Protein AF-0000000067176071 (afdb_homodimer)

pLDDT: mean 97.32, std 4.8, range [52.59, 98.94]

Sequence (328 aa):
MEQAQIVVRRADRPGDLGWVVMAHGEIYHRQFDWNTDFEALVARIVADYAAAHDPAREAGWIAEVDGQRAGCIFCVAGDEPDLAKLRILLVTPQARGLGLGRSLVDECLRFARTAGYRRVGLWTNDVLTSARKIYQAAGFRLVEQERHHSFGHDLTGQNWVLDLMEQAQIVVRRADRPGDLGWVVMAHGEIYHRQFDWNTDFEALVARIVADYAAAHDPAREAGWIAEVDGQRAGCIFCVAGDEPDLAKLRILLVTPQARGLGLGRSLVDECLRFARTAGYRRVGLWTNDVLTSARKIYQAAGFRLVEQERHHSFGHDLTGQNWVLDL

Structure (mmCIF, N/CA/C/O backbone):
data_AF-0000000067176071-model_v1
#
loop_
_entity.id
_entity.type
_entity.pdbx_description
1 polymer 'MarR-family protein transcriptional regulator'
#
loop_
_atom_site.group_PDB
_atom_site.id
_atom_site.type_symbol
_atom_site.label_atom_id
_atom_site.label_alt_id
_atom_site.label_comp_id
_atom_site.label_asym_id
_atom_site.label_entity_id
_atom_site.label_seq_id
_atom_site.pdbx_PDB_ins_code
_atom_site.Cartn_x
_atom_site.Cartn_y
_atom_site.Cartn_z
_atom_site.occupancy
_atom_site.B_iso_or_equiv
_atom_site.auth_seq_id
_atom_site.auth_comp_id
_atom_site.auth_asym_id
_atom_site.auth_atom_id
_atom_site.pdbx_PDB_model_num
ATOM 1 N N . MET A 1 1 ? -3.445 -31.484 18.516 1 52.66 1 MET A N 1
ATOM 2 C CA . MET A 1 1 ? -2.838 -30.266 17.969 1 52.66 1 MET A CA 1
ATOM 3 C C . MET A 1 1 ? -3.828 -29.516 17.109 1 52.66 1 MET A C 1
ATOM 5 O O . MET A 1 1 ? -4.355 -30.062 16.125 1 52.66 1 MET A O 1
ATOM 9 N N . GLU A 1 2 ? -4.496 -28.594 17.578 1 64.31 2 GLU A N 1
ATOM 10 C CA . GLU A 1 2 ? -5.641 -28.016 16.859 1 64.31 2 GLU A CA 1
ATOM 11 C C . GLU A 1 2 ? -5.25 -27.578 15.461 1 64.31 2 GLU A C 1
ATOM 13 O O . GLU A 1 2 ? -4.168 -27.016 15.258 1 64.31 2 GLU A O 1
ATOM 18 N N . GLN A 1 3 ? -5.633 -28.234 14.5 1 84.5 3 GLN A N 1
ATOM 19 C CA . GLN A 1 3 ? -5.348 -28 13.094 1 84.5 3 GLN A CA 1
ATOM 20 C C . GLN A 1 3 ? -5.551 -26.531 12.734 1 84.5 3 GLN A C 1
ATOM 22 O O . GLN A 1 3 ? -6.535 -25.906 13.141 1 84.5 3 GLN A O 1
ATOM 27 N N . ALA A 1 4 ? -4.539 -25.984 12.25 1 89.19 4 ALA A N 1
ATOM 28 C CA . ALA A 1 4 ? -4.602 -24.594 11.828 1 89.19 4 ALA A CA 1
ATOM 29 C C . ALA A 1 4 ? -5.82 -24.328 10.945 1 89.19 4 ALA A C 1
ATOM 31 O O . ALA A 1 4 ? -6.168 -25.156 10.102 1 89.19 4 ALA A O 1
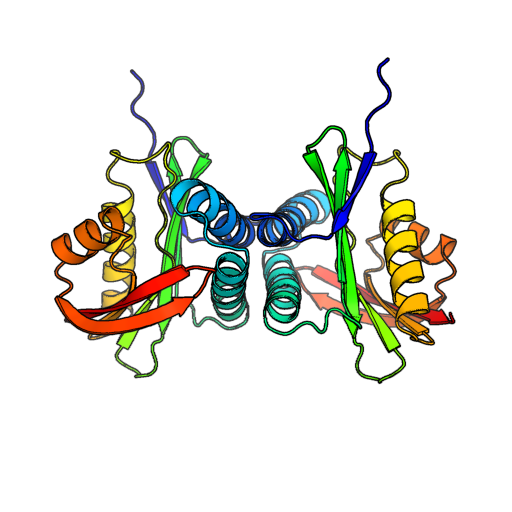ATOM 32 N N . GLN A 1 5 ? -6.602 -23.312 11.227 1 95.38 5 GLN A N 1
ATOM 33 C CA . GLN A 1 5 ? -7.742 -22.922 10.398 1 95.38 5 GLN A CA 1
ATOM 34 C C . GLN A 1 5 ? -7.305 -22.047 9.234 1 95.38 5 GLN A C 1
ATOM 36 O O . GLN A 1 5 ? -6.805 -20.938 9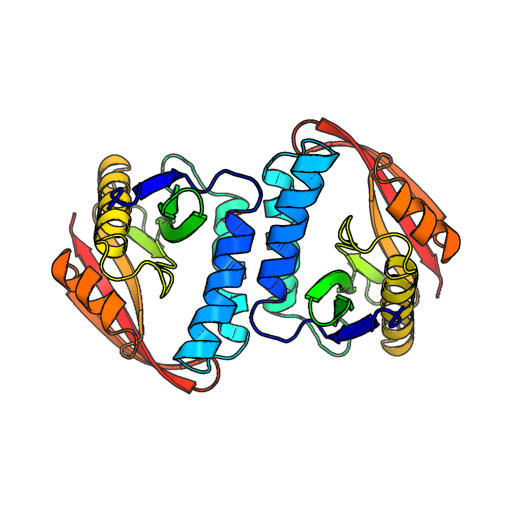.438 1 95.38 5 GLN A O 1
ATOM 41 N N . ILE A 1 6 ? -7.414 -22.578 8.039 1 96.31 6 ILE A N 1
ATOM 42 C CA . ILE A 1 6 ? -7.008 -21.875 6.832 1 96.31 6 ILE A CA 1
ATOM 43 C C . ILE A 1 6 ? -8.242 -21.344 6.105 1 96.31 6 ILE A C 1
ATOM 45 O O . ILE A 1 6 ? -9.195 -22.078 5.852 1 96.31 6 ILE A O 1
ATOM 49 N N . VAL A 1 7 ? -8.328 -20.062 5.844 1 97.62 7 VAL A N 1
ATOM 50 C CA . VAL A 1 7 ? -9.422 -19.422 5.121 1 97.62 7 VAL A CA 1
ATOM 51 C C . VAL A 1 7 ? -8.859 -18.594 3.965 1 97.62 7 VAL A C 1
ATOM 53 O O . VAL A 1 7 ? -7.891 -17.859 4.137 1 97.62 7 VAL A O 1
ATOM 56 N N . VAL A 1 8 ? -9.344 -18.75 2.75 1 98.5 8 VAL A N 1
ATOM 57 C CA . VAL A 1 8 ? -9.062 -17.875 1.622 1 98.5 8 VAL A CA 1
ATOM 58 C C . VAL A 1 8 ? -10.281 -17 1.329 1 98.5 8 VAL A C 1
ATOM 60 O O . VAL A 1 8 ? -11.375 -17.516 1.079 1 98.5 8 VAL A O 1
ATOM 63 N N . ARG A 1 9 ? -10.125 -15.75 1.414 1 98.56 9 ARG A N 1
ATOM 64 C CA . ARG A 1 9 ? -11.234 -14.812 1.231 1 98.56 9 ARG A CA 1
ATOM 65 C C . ARG A 1 9 ? -10.828 -13.656 0.322 1 98.56 9 ARG A C 1
ATOM 67 O O . ARG A 1 9 ? -9.641 -13.445 0.072 1 98.56 9 ARG A O 1
ATOM 74 N N . ARG A 1 10 ? -11.812 -12.93 -0.167 1 98.44 10 ARG A N 1
ATOM 75 C CA . ARG A 1 10 ? -11.523 -11.734 -0.958 1 98.44 10 ARG A CA 1
ATOM 76 C C . ARG A 1 10 ? -10.719 -10.727 -0.147 1 98.44 10 ARG A C 1
ATOM 78 O O . ARG A 1 10 ? -10.875 -10.641 1.073 1 98.44 10 ARG A O 1
ATOM 85 N N . ALA A 1 11 ? -9.836 -10.016 -0.805 1 98.62 11 ALA A N 1
ATOM 86 C CA . ALA A 1 11 ? -9.078 -8.93 -0.183 1 98.62 11 ALA A CA 1
ATOM 87 C C . ALA A 1 11 ? -9.922 -7.664 -0.076 1 98.62 11 ALA A C 1
ATOM 89 O O . ALA A 1 11 ? -9.633 -6.664 -0.741 1 98.62 11 ALA A O 1
ATOM 90 N N . ASP A 1 12 ? -10.891 -7.648 0.799 1 97.5 12 ASP A N 1
ATOM 91 C CA . ASP A 1 12 ? -11.875 -6.57 0.763 1 97.5 12 ASP A CA 1
ATOM 92 C C . ASP A 1 12 ? -12.102 -5.988 2.158 1 97.5 12 ASP A C 1
ATOM 94 O O . ASP A 1 12 ? -13.07 -5.262 2.381 1 97.5 12 ASP A O 1
ATOM 98 N N . ARG A 1 13 ? -11.234 -6.32 3.1 1 98.38 13 ARG A N 1
ATOM 99 C CA . ARG A 1 13 ? -11.305 -5.738 4.434 1 98.38 13 ARG A CA 1
ATOM 100 C C . ARG A 1 13 ? -10.297 -4.609 4.598 1 98.38 13 ARG A C 1
ATOM 102 O O . ARG A 1 13 ? -9.188 -4.676 4.055 1 98.38 13 ARG A O 1
ATOM 109 N N . PRO A 1 14 ? -10.656 -3.652 5.398 1 98.56 14 PRO A N 1
ATOM 110 C CA . PRO A 1 14 ? -9.688 -2.59 5.676 1 98.56 14 PRO A CA 1
ATOM 111 C C . PRO A 1 14 ? -8.336 -3.127 6.16 1 98.56 14 PRO A C 1
ATOM 113 O O . PRO A 1 14 ? -8.289 -3.951 7.074 1 98.56 14 PRO A O 1
ATOM 116 N N . GLY A 1 15 ? -7.352 -2.688 5.539 1 98.81 15 GLY A N 1
ATOM 117 C CA . GLY A 1 15 ? -6.008 -3.119 5.895 1 98.81 15 GLY A CA 1
ATOM 118 C C . GLY A 1 15 ? -5.457 -4.18 4.961 1 98.81 15 GLY A C 1
ATOM 119 O O . GLY A 1 15 ? -4.242 -4.398 4.906 1 98.81 15 GLY A O 1
ATOM 120 N N . ASP A 1 16 ? -6.293 -4.895 4.219 1 98.94 16 ASP A N 1
ATOM 121 C CA . ASP A 1 16 ? -5.852 -5.98 3.35 1 98.94 16 ASP A CA 1
ATOM 122 C C . ASP A 1 16 ? -4.859 -5.48 2.303 1 98.94 16 ASP A C 1
ATOM 124 O O . ASP A 1 16 ? -3.791 -6.066 2.121 1 98.94 16 ASP A O 1
ATOM 128 N N . LEU A 1 17 ? -5.176 -4.387 1.623 1 98.88 17 LEU A N 1
ATOM 129 C CA . LEU A 1 17 ? -4.344 -3.879 0.535 1 98.88 17 LEU A CA 1
ATOM 130 C C . LEU A 1 17 ? -2.992 -3.41 1.056 1 98.88 17 LEU A C 1
ATOM 132 O O . LEU A 1 17 ? -1.952 -3.738 0.479 1 98.88 17 LEU A O 1
ATOM 136 N N . GLY A 1 18 ? -3.045 -2.689 2.15 1 98.94 18 GLY A N 1
ATOM 137 C CA . GLY A 1 18 ? -1.799 -2.244 2.754 1 98.94 18 GLY A CA 1
ATOM 138 C C . GLY A 1 18 ? -0.93 -3.389 3.244 1 98.94 18 GLY A C 1
ATOM 139 O O . GLY A 1 18 ? 0.295 -3.342 3.121 1 98.94 18 GLY A O 1
ATOM 140 N N . TRP A 1 19 ? -1.561 -4.383 3.803 1 98.94 19 TRP A N 1
ATOM 141 C CA . TRP A 1 19 ? -0.82 -5.555 4.258 1 98.94 19 TRP A CA 1
ATOM 142 C C . TRP A 1 19 ? -0.089 -6.219 3.096 1 98.94 19 TRP A C 1
ATOM 144 O O . TRP A 1 19 ? 1.065 -6.633 3.234 1 98.94 19 TRP A O 1
ATOM 154 N N . VAL A 1 20 ? -0.764 -6.34 1.967 1 98.94 20 VAL A N 1
ATOM 155 C CA . VAL A 1 20 ? -0.166 -6.934 0.776 1 98.94 20 VAL A CA 1
ATOM 156 C C . VAL A 1 20 ? 1.109 -6.18 0.406 1 98.94 20 VAL A C 1
ATOM 158 O O . VAL A 1 20 ? 2.164 -6.789 0.215 1 98.94 20 VAL A O 1
ATOM 161 N N . VAL A 1 21 ? 1.034 -4.867 0.371 1 98.94 21 VAL A N 1
ATOM 162 C CA . VAL A 1 21 ? 2.174 -4.043 -0.014 1 98.94 21 VAL A CA 1
ATOM 163 C C . VAL A 1 21 ? 3.289 -4.188 1.02 1 98.94 21 VAL A C 1
ATOM 165 O O . VAL A 1 21 ? 4.445 -4.414 0.664 1 98.94 21 VAL A O 1
ATOM 168 N N . MET A 1 22 ? 2.936 -4.125 2.273 1 98.94 22 MET A N 1
ATOM 169 C CA . MET A 1 22 ? 3.902 -4.168 3.365 1 98.94 22 MET A CA 1
ATOM 170 C C . MET A 1 22 ? 4.613 -5.516 3.412 1 98.94 22 MET A C 1
ATOM 172 O O . MET A 1 22 ? 5.84 -5.578 3.502 1 98.94 22 MET A O 1
ATOM 176 N N . ALA A 1 23 ? 3.84 -6.586 3.338 1 98.88 23 ALA A N 1
ATOM 177 C CA . ALA A 1 23 ? 4.398 -7.934 3.41 1 98.88 23 ALA A CA 1
ATOM 178 C C . ALA A 1 23 ? 5.387 -8.18 2.275 1 98.88 23 ALA A C 1
ATOM 180 O O . ALA A 1 23 ? 6.461 -8.75 2.49 1 98.88 23 ALA A O 1
ATOM 181 N N . HIS A 1 24 ? 5.043 -7.738 1.072 1 98.81 24 HIS A N 1
ATOM 182 C CA . HIS A 1 24 ? 5.957 -7.891 -0.054 1 98.81 24 HIS A CA 1
ATOM 183 C C . HIS A 1 24 ? 7.246 -7.113 0.177 1 98.81 24 HIS A C 1
ATOM 185 O O . HIS A 1 24 ? 8.344 -7.645 -0.037 1 98.81 24 HIS A O 1
ATOM 191 N N . GLY A 1 25 ? 7.098 -5.867 0.609 1 98.75 25 GLY A N 1
ATOM 192 C CA . GLY A 1 25 ? 8.289 -5.074 0.859 1 98.75 25 GLY A CA 1
ATOM 193 C C . GLY A 1 25 ? 9.211 -5.695 1.89 1 98.75 25 GLY A C 1
ATOM 194 O O . GLY A 1 25 ? 10.422 -5.789 1.669 1 98.75 25 GLY A O 1
ATOM 195 N N . GLU A 1 26 ? 8.664 -6.16 2.977 1 98.81 26 GLU A N 1
ATOM 196 C CA . GLU A 1 26 ? 9.461 -6.637 4.102 1 98.81 26 GLU A CA 1
ATOM 197 C C . GLU A 1 26 ? 10.031 -8.023 3.824 1 98.81 26 GLU A C 1
ATOM 199 O O . GLU A 1 26 ? 11.227 -8.266 4.035 1 98.81 26 GLU A O 1
ATOM 204 N N . ILE A 1 27 ? 9.234 -8.953 3.354 1 98.69 27 ILE A N 1
ATOM 205 C CA . ILE A 1 27 ? 9.641 -10.344 3.209 1 98.69 27 ILE A CA 1
ATOM 206 C C . ILE A 1 27 ? 10.672 -10.469 2.09 1 98.69 27 ILE 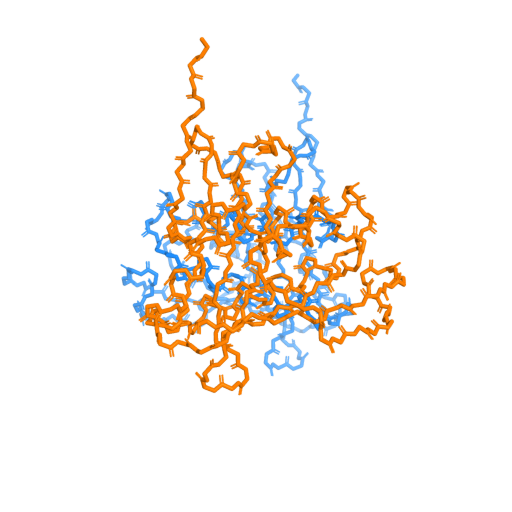A C 1
ATOM 208 O O . ILE A 1 27 ? 11.68 -11.164 2.242 1 98.69 27 ILE A O 1
ATOM 212 N N . TYR A 1 28 ? 10.516 -9.742 0.958 1 98.5 28 TYR A N 1
ATOM 213 C CA . TYR A 1 28 ? 11.438 -9.844 -0.166 1 98.5 28 TYR A CA 1
ATOM 214 C C . TYR A 1 28 ? 12.766 -9.156 0.152 1 98.5 28 TYR A C 1
ATOM 216 O O . TYR A 1 28 ? 13.82 -9.586 -0.308 1 98.5 28 TYR A O 1
ATOM 224 N N . HIS A 1 29 ? 12.711 -8.086 0.948 1 98.69 29 HIS A N 1
ATOM 225 C CA . HIS A 1 29 ? 13.961 -7.5 1.416 1 98.69 29 HIS A CA 1
ATOM 226 C C . HIS A 1 29 ? 14.727 -8.469 2.311 1 98.69 29 HIS A C 1
ATOM 228 O O . HIS A 1 29 ? 15.93 -8.68 2.123 1 98.69 29 HIS A O 1
ATOM 234 N N . ARG A 1 30 ? 14.008 -9.055 3.238 1 98.44 30 ARG A N 1
ATOM 235 C CA . ARG A 1 30 ? 14.641 -9.961 4.195 1 98.44 30 ARG A CA 1
ATOM 236 C C . ARG A 1 30 ? 15.219 -11.18 3.492 1 98.44 30 ARG A C 1
ATOM 238 O O . ARG A 1 30 ? 16.312 -11.633 3.824 1 98.44 30 ARG A O 1
ATOM 245 N N . GLN A 1 31 ? 14.547 -11.711 2.492 1 97.69 31 GLN A N 1
ATOM 246 C CA . GLN A 1 31 ? 14.914 -12.984 1.882 1 97.69 31 GLN A CA 1
ATOM 247 C C . GLN A 1 31 ? 15.859 -12.781 0.704 1 97.69 31 GLN A C 1
ATOM 249 O O . GLN A 1 31 ? 16.734 -13.609 0.458 1 97.69 31 GLN A O 1
ATOM 254 N N . PHE A 1 32 ? 15.734 -11.602 0.009 1 97.94 32 PHE A N 1
ATOM 255 C CA . PHE A 1 32 ? 16.453 -11.469 -1.253 1 97.94 32 PHE A CA 1
ATOM 256 C C . PHE A 1 32 ? 17.234 -10.156 -1.299 1 97.94 32 PHE A C 1
ATOM 258 O O . PHE A 1 32 ? 17.938 -9.883 -2.277 1 97.94 32 PHE A O 1
ATOM 265 N N . ASP A 1 33 ? 17.047 -9.289 -0.276 1 98.31 33 ASP A N 1
ATOM 266 C CA . ASP A 1 33 ? 17.703 -7.988 -0.174 1 98.31 33 ASP A CA 1
ATOM 267 C C . ASP A 1 33 ? 17.25 -7.059 -1.294 1 98.31 33 ASP A C 1
ATOM 269 O O . ASP A 1 33 ? 18.031 -6.25 -1.795 1 98.31 33 ASP A O 1
ATOM 273 N N . TRP A 1 34 ? 16.031 -7.266 -1.764 1 98.56 34 TRP A N 1
ATOM 274 C CA . TRP A 1 34 ? 15.492 -6.34 -2.75 1 98.56 34 TRP A CA 1
ATOM 275 C C . TRP A 1 34 ? 15.219 -4.977 -2.127 1 98.56 34 TRP A C 1
ATOM 277 O O . TRP A 1 34 ? 14.758 -4.887 -0.989 1 98.56 34 TRP A O 1
ATOM 287 N N . ASN A 1 35 ? 15.523 -3.967 -2.828 1 97.75 35 ASN A N 1
ATOM 288 C CA . ASN A 1 35 ? 15.328 -2.629 -2.277 1 97.75 35 ASN A CA 1
ATOM 289 C C . ASN A 1 35 ? 13.875 -2.18 -2.402 1 97.75 35 ASN A C 1
ATOM 291 O O . ASN A 1 35 ? 13.008 -2.967 -2.783 1 97.75 35 ASN A O 1
ATOM 295 N N . THR A 1 36 ? 13.547 -0.949 -2.107 1 97.56 36 THR A N 1
ATOM 296 C CA . THR A 1 36 ? 12.188 -0.458 -1.945 1 97.56 36 THR A CA 1
ATOM 297 C C . THR A 1 36 ? 11.5 -0.3 -3.301 1 97.56 36 THR A C 1
ATOM 299 O O . THR A 1 36 ? 10.289 -0.125 -3.373 1 97.56 36 THR A O 1
ATOM 302 N N . ASP A 1 37 ? 12.266 -0.414 -4.391 1 97.5 37 ASP A N 1
ATOM 303 C CA . ASP A 1 37 ? 11.664 -0.358 -5.719 1 97.5 37 ASP A CA 1
ATOM 304 C C . ASP A 1 37 ? 10.641 -1.477 -5.902 1 97.5 37 ASP A C 1
ATOM 306 O O . ASP A 1 37 ? 9.648 -1.306 -6.613 1 97.5 37 ASP A O 1
ATOM 310 N N . PHE A 1 38 ? 10.93 -2.57 -5.27 1 98.5 38 PHE A N 1
ATOM 311 C CA . PHE A 1 38 ? 9.992 -3.686 -5.391 1 98.5 38 PHE A CA 1
ATOM 312 C C . PHE A 1 38 ? 8.688 -3.371 -4.676 1 98.5 38 PHE A C 1
ATOM 314 O O . PHE A 1 38 ? 7.605 -3.631 -5.207 1 98.5 38 PHE A O 1
ATOM 321 N N . GLU A 1 39 ? 8.789 -2.875 -3.451 1 98.75 39 GLU A N 1
ATOM 322 C CA . GLU A 1 39 ? 7.598 -2.439 -2.727 1 98.75 39 GLU A CA 1
ATOM 323 C C . GLU A 1 39 ? 6.816 -1.395 -3.52 1 98.75 39 GLU A C 1
ATOM 325 O O . GLU A 1 39 ? 5.586 -1.407 -3.531 1 98.75 39 GLU A O 1
ATOM 330 N N . ALA A 1 40 ? 7.496 -0.523 -4.215 1 98.56 40 ALA A N 1
ATOM 331 C CA . ALA A 1 40 ? 6.871 0.489 -5.062 1 98.56 40 ALA A CA 1
ATOM 332 C C . ALA A 1 40 ? 6.09 -0.158 -6.203 1 98.56 40 ALA A C 1
ATOM 334 O O . ALA A 1 40 ? 4.984 0.28 -6.535 1 98.56 40 ALA A O 1
ATOM 335 N N . LEU A 1 41 ? 6.707 -1.163 -6.777 1 98.44 41 LEU A N 1
ATOM 336 C CA . LEU A 1 41 ? 6.027 -1.901 -7.836 1 98.44 41 LEU A CA 1
ATOM 337 C C . LEU A 1 41 ? 4.734 -2.523 -7.32 1 98.44 41 LEU A C 1
ATOM 339 O O . LEU A 1 41 ? 3.688 -2.408 -7.961 1 98.44 41 LEU A O 1
ATOM 343 N N . VAL A 1 42 ? 4.793 -3.152 -6.176 1 98.81 42 VAL A N 1
ATOM 344 C CA . VAL A 1 42 ? 3.621 -3.799 -5.598 1 98.81 42 VAL A CA 1
ATOM 345 C C . VAL A 1 42 ? 2.568 -2.748 -5.25 1 98.81 42 VAL A C 1
ATOM 347 O O . VAL A 1 42 ? 1.374 -2.961 -5.469 1 98.81 42 VAL A O 1
ATOM 350 N N . ALA A 1 43 ? 2.99 -1.642 -4.688 1 98.81 43 ALA A N 1
ATOM 351 C CA . ALA A 1 43 ? 2.066 -0.55 -4.387 1 98.81 43 ALA A CA 1
ATOM 352 C C . ALA A 1 43 ? 1.327 -0.1 -5.645 1 98.81 43 ALA A C 1
ATOM 354 O O . ALA A 1 43 ? 0.129 0.189 -5.598 1 98.81 43 ALA A O 1
ATOM 355 N N . ARG A 1 44 ? 2.051 -0.015 -6.766 1 98.38 44 ARG A N 1
ATOM 356 C CA . ARG A 1 44 ? 1.432 0.379 -8.031 1 98.38 44 ARG A CA 1
ATOM 357 C C . ARG A 1 44 ? 0.387 -0.641 -8.469 1 98.38 44 ARG A C 1
ATOM 359 O O . ARG A 1 44 ? -0.719 -0.272 -8.867 1 98.38 44 ARG A O 1
ATOM 366 N N . ILE A 1 45 ? 0.72 -1.89 -8.359 1 98.5 45 ILE A N 1
ATOM 367 C CA . ILE A 1 45 ? -0.197 -2.957 -8.742 1 98.5 45 ILE A CA 1
ATOM 368 C C . ILE A 1 45 ? -1.459 -2.887 -7.887 1 98.5 45 ILE A C 1
ATOM 370 O O . ILE A 1 45 ? -2.576 -2.934 -8.406 1 98.5 45 ILE A O 1
ATOM 374 N N . VAL A 1 46 ? -1.292 -2.732 -6.578 1 98.81 46 VAL A N 1
ATOM 375 C CA . VAL A 1 46 ? -2.393 -2.715 -5.617 1 98.81 46 VAL A CA 1
ATOM 376 C C . VAL A 1 46 ? -3.252 -1.474 -5.84 1 98.81 46 VAL A C 1
ATOM 378 O O . VAL A 1 46 ? -4.484 -1.552 -5.824 1 98.81 46 VAL A O 1
ATOM 381 N N . ALA A 1 47 ? -2.617 -0.34 -6.09 1 98.56 47 ALA A N 1
ATOM 382 C CA . ALA A 1 47 ? -3.35 0.905 -6.309 1 98.56 47 ALA A CA 1
ATOM 383 C C . ALA A 1 47 ? -4.184 0.833 -7.586 1 98.56 47 ALA A C 1
ATOM 385 O O . ALA A 1 47 ? -5.336 1.273 -7.609 1 98.56 47 ALA A O 1
ATOM 386 N N . ASP A 1 48 ? -3.594 0.362 -8.664 1 97.75 48 ASP A N 1
ATOM 387 C CA . ASP A 1 48 ? -4.312 0.223 -9.922 1 97.75 48 ASP A CA 1
ATOM 388 C C . ASP A 1 48 ? -5.527 -0.69 -9.766 1 97.75 48 ASP A C 1
ATOM 390 O O . ASP A 1 48 ? -6.613 -0.38 -10.266 1 97.75 48 ASP A O 1
ATOM 394 N N . TYR A 1 49 ? -5.344 -1.782 -9.078 1 98.5 49 TYR A N 1
ATOM 395 C CA . TYR A 1 49 ? -6.441 -2.707 -8.805 1 98.5 49 TYR A CA 1
ATOM 396 C C . TYR A 1 49 ? -7.539 -2.027 -8 1 98.5 49 TYR A C 1
ATOM 398 O O . TYR A 1 49 ? -8.719 -2.137 -8.336 1 98.5 49 TYR A O 1
ATOM 406 N N . ALA A 1 50 ? -7.145 -1.316 -6.969 1 97.81 50 ALA A N 1
ATOM 407 C CA . ALA A 1 50 ? -8.086 -0.746 -6.012 1 97.81 50 ALA A CA 1
ATOM 408 C C . ALA A 1 50 ? -8.898 0.385 -6.641 1 97.81 50 ALA A C 1
ATOM 410 O O . ALA A 1 50 ? -10.055 0.604 -6.285 1 97.81 50 ALA A O 1
ATOM 411 N N . ALA A 1 51 ? -8.32 1.1 -7.531 1 92.38 51 ALA A N 1
ATOM 412 C CA . ALA A 1 51 ? -8.922 2.305 -8.102 1 92.38 51 ALA A CA 1
ATOM 413 C C . ALA A 1 51 ? -10.008 1.952 -9.109 1 92.38 51 ALA A C 1
ATOM 415 O O . ALA A 1 51 ? -11.039 2.633 -9.188 1 92.38 51 ALA A O 1
ATOM 416 N N . ALA A 1 52 ? -9.859 0.871 -9.883 1 86.94 52 ALA A N 1
ATOM 417 C CA . ALA A 1 52 ? -10.688 0.778 -11.078 1 86.94 52 ALA A CA 1
ATOM 418 C C . ALA A 1 52 ? -10.961 -0.678 -11.445 1 86.94 52 ALA A C 1
ATOM 420 O O . ALA A 1 52 ? -11.352 -0.976 -12.578 1 86.94 52 ALA A O 1
ATOM 421 N N . HIS A 1 53 ? -10.805 -1.562 -10.516 1 92.81 53 HIS A N 1
ATOM 422 C CA . HIS A 1 53 ? -10.914 -2.934 -11 1 92.81 53 HIS A CA 1
ATOM 423 C C . HIS A 1 53 ? -12.359 -3.291 -11.312 1 92.81 53 HIS A C 1
ATOM 425 O O . HIS A 1 53 ? -13.281 -2.84 -10.633 1 92.81 53 HIS A O 1
ATOM 431 N N . ASP A 1 54 ? -12.562 -4.039 -12.414 1 96.56 54 ASP A N 1
ATOM 432 C CA . ASP A 1 54 ? -13.844 -4.656 -12.758 1 96.56 54 ASP A CA 1
ATOM 433 C C . ASP A 1 54 ? -14.062 -5.941 -11.961 1 96.56 54 ASP A C 1
ATOM 435 O O . ASP A 1 54 ? -13.391 -6.949 -12.195 1 96.56 54 ASP A O 1
ATOM 439 N N . PRO A 1 55 ? -15.008 -5.91 -11.062 1 96.38 55 PRO A N 1
ATOM 440 C CA . PRO A 1 55 ? -15.18 -7.074 -10.195 1 96.38 55 PRO A CA 1
ATOM 441 C C . PRO A 1 55 ? -15.578 -8.336 -10.961 1 96.38 55 PRO A C 1
ATOM 443 O O . PRO A 1 55 ? -15.492 -9.445 -10.43 1 96.38 55 PRO A O 1
ATOM 446 N N . ALA A 1 56 ? -16.031 -8.227 -12.156 1 97.12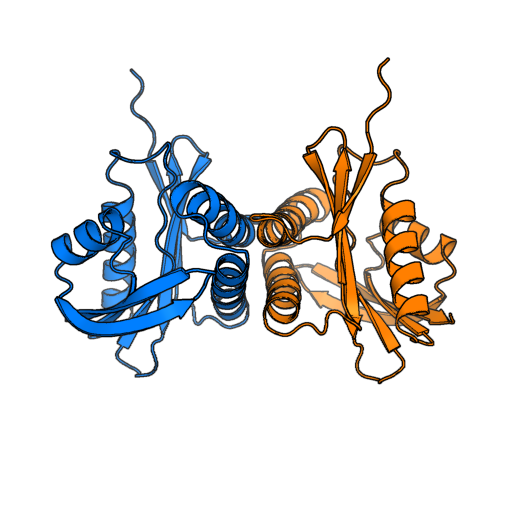 56 ALA A N 1
ATOM 447 C CA . ALA A 1 56 ? -16.359 -9.383 -12.984 1 97.12 56 ALA A CA 1
ATOM 448 C C . ALA A 1 56 ? -15.117 -9.984 -13.625 1 97.12 56 ALA A C 1
ATOM 450 O O . ALA A 1 56 ? -15.133 -11.133 -14.062 1 97.12 56 ALA A O 1
ATOM 451 N N . ARG A 1 57 ? -14.008 -9.211 -13.648 1 98.06 57 ARG A N 1
ATOM 452 C CA . ARG A 1 57 ? -12.859 -9.641 -14.445 1 98.06 57 ARG A CA 1
ATOM 453 C C . ARG A 1 57 ? -11.594 -9.68 -13.602 1 98.06 57 ARG A C 1
ATOM 455 O O . ARG A 1 57 ? -10.586 -10.266 -14.008 1 98.06 57 ARG A O 1
ATOM 462 N N . GLU A 1 58 ? -11.664 -9.031 -12.477 1 98.75 58 GLU A N 1
ATOM 463 C CA . GLU A 1 58 ? -10.492 -8.945 -11.609 1 98.75 58 GLU A CA 1
ATOM 464 C C . GLU A 1 58 ? -10.859 -9.242 -10.156 1 98.75 58 GLU A C 1
ATOM 466 O O . GLU A 1 58 ? -11.969 -8.938 -9.719 1 98.75 58 GLU A O 1
ATOM 471 N N . ALA A 1 59 ? -9.961 -9.797 -9.43 1 98.69 59 ALA A N 1
ATOM 472 C CA . ALA A 1 59 ? -10.188 -10.094 -8.016 1 98.69 59 ALA A CA 1
ATOM 473 C C . ALA A 1 59 ? -8.867 -10.258 -7.27 1 98.69 59 ALA A C 1
ATOM 475 O O . ALA A 1 59 ? -7.836 -10.547 -7.879 1 98.69 59 ALA A O 1
ATOM 476 N N . GLY A 1 60 ? -8.852 -10 -6.016 1 98.81 60 GLY A N 1
ATOM 477 C CA . GLY A 1 60 ? -7.762 -10.266 -5.09 1 98.81 60 GLY A CA 1
ATOM 478 C C . GLY A 1 60 ? -8.18 -11.102 -3.895 1 98.81 60 GLY A C 1
ATOM 479 O O . GLY A 1 60 ? -9.312 -10.984 -3.414 1 98.81 60 GLY A O 1
ATOM 480 N N . TRP A 1 61 ? -7.301 -11.875 -3.371 1 98.94 61 TRP A N 1
ATOM 481 C CA . TRP A 1 61 ? -7.605 -12.75 -2.242 1 98.94 61 TRP A CA 1
ATOM 482 C C . TRP A 1 61 ? -6.547 -12.625 -1.154 1 98.94 61 TRP A C 1
ATOM 484 O O . TRP A 1 61 ? -5.371 -12.383 -1.449 1 98.94 61 TRP A O 1
ATOM 494 N N . ILE A 1 62 ? -6.98 -12.859 0.053 1 98.88 62 ILE A N 1
ATOM 495 C CA . ILE A 1 62 ? -6.137 -13.031 1.231 1 98.88 62 ILE A CA 1
ATOM 496 C C . ILE A 1 62 ? -6.324 -14.438 1.796 1 98.88 62 ILE A C 1
ATOM 498 O O . ILE A 1 62 ? -7.453 -14.914 1.938 1 98.88 62 ILE A O 1
ATOM 502 N N . ALA A 1 63 ? -5.246 -15.117 1.988 1 98.88 63 ALA A N 1
ATOM 503 C CA . ALA A 1 63 ? -5.266 -16.328 2.793 1 98.88 63 ALA A CA 1
ATOM 504 C C . ALA A 1 63 ? -4.957 -16.031 4.254 1 98.88 63 ALA A C 1
ATOM 506 O O . ALA A 1 63 ? -4.012 -15.297 4.559 1 98.88 63 ALA A O 1
ATOM 507 N N . GLU A 1 64 ? -5.73 -16.578 5.164 1 98.62 64 GLU A N 1
ATOM 508 C CA . GLU A 1 64 ? -5.531 -16.438 6.602 1 98.62 64 GLU A CA 1
ATOM 509 C C . GLU A 1 64 ? -5.258 -17.781 7.266 1 98.62 64 GLU A C 1
ATOM 511 O O . GLU A 1 64 ? -5.848 -18.797 6.891 1 98.62 64 GLU A O 1
ATOM 516 N N . VAL A 1 65 ? -4.332 -17.797 8.156 1 98.31 65 VAL A N 1
ATOM 517 C CA . VAL A 1 65 ? -4.098 -18.922 9.055 1 98.31 65 VAL A CA 1
ATOM 518 C C . VAL A 1 65 ? -4.434 -18.516 10.492 1 98.31 65 VAL A C 1
ATOM 520 O O . VAL A 1 65 ? -3.785 -17.625 11.055 1 98.31 65 VAL A O 1
ATOM 523 N N . ASP A 1 66 ? -5.465 -19.109 11.086 1 97.38 66 ASP A N 1
ATOM 524 C CA . ASP A 1 66 ? -5.922 -18.812 12.445 1 97.38 66 ASP A CA 1
ATOM 525 C C . ASP A 1 66 ? -6.211 -17.312 12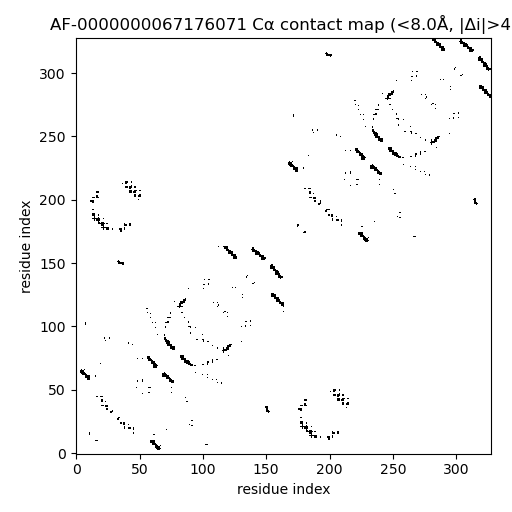.609 1 97.38 66 ASP A C 1
ATOM 527 O O . ASP A 1 66 ? -5.777 -16.703 13.586 1 97.38 66 ASP A O 1
ATOM 531 N N . GLY A 1 67 ? -6.758 -16.766 11.578 1 97.19 67 GLY A N 1
ATOM 532 C CA . GLY A 1 67 ? -7.258 -15.398 11.648 1 97.19 67 GLY A CA 1
ATOM 533 C C . GLY A 1 67 ? -6.215 -14.359 11.281 1 97.19 67 GLY A C 1
ATOM 534 O O . GLY A 1 67 ? -6.504 -13.164 11.25 1 97.19 67 GLY A O 1
ATOM 535 N N . GLN A 1 68 ? -4.988 -14.82 10.969 1 98.06 68 GLN A N 1
ATOM 536 C CA . GLN A 1 68 ? -3.91 -13.906 10.609 1 98.06 68 GLN A CA 1
ATOM 537 C C . GLN A 1 68 ? -3.615 -13.961 9.117 1 98.06 68 GLN A C 1
ATOM 539 O O . GLN A 1 68 ? -3.547 -15.039 8.531 1 98.06 68 GLN A O 1
ATOM 544 N N . ARG A 1 69 ? -3.535 -12.797 8.477 1 98.81 69 ARG A N 1
ATOM 545 C CA . ARG A 1 69 ? -3.15 -12.773 7.07 1 98.81 69 ARG A CA 1
ATOM 546 C C . ARG A 1 69 ? -1.835 -13.508 6.848 1 98.81 69 ARG A C 1
ATOM 548 O O . ARG A 1 69 ? -0.851 -13.258 7.547 1 98.81 69 ARG A O 1
ATOM 555 N N . ALA A 1 70 ? -1.841 -14.391 5.82 1 98.81 70 ALA A N 1
ATOM 556 C CA . ALA A 1 70 ? -0.685 -15.266 5.648 1 98.81 70 ALA A CA 1
ATOM 557 C C . ALA A 1 70 ? -0.333 -15.43 4.172 1 98.81 70 ALA A C 1
ATOM 559 O O . ALA A 1 70 ? 0.641 -16.109 3.83 1 98.81 70 ALA A O 1
ATOM 560 N N . GLY A 1 71 ? -1.086 -14.844 3.293 1 98.81 71 GLY A N 1
ATOM 561 C CA . GLY A 1 71 ? -0.814 -14.906 1.866 1 98.81 71 GLY A CA 1
ATOM 562 C C . GLY A 1 71 ? -1.782 -14.086 1.038 1 98.81 71 GLY A C 1
ATOM 563 O O . GLY A 1 71 ? -2.795 -13.602 1.552 1 98.81 71 GLY A O 1
ATOM 564 N N . CYS A 1 72 ? -1.428 -13.93 -0.224 1 98.94 72 CYS A N 1
ATOM 565 C CA . CYS A 1 72 ? -2.301 -13.172 -1.114 1 98.94 72 CYS A CA 1
ATOM 566 C C . CYS A 1 72 ? -2.023 -13.516 -2.572 1 98.94 72 CYS A C 1
ATOM 568 O O . CYS A 1 72 ? -0.995 -14.125 -2.889 1 98.94 72 CYS A O 1
ATOM 570 N N . ILE A 1 73 ? -2.916 -13.156 -3.408 1 98.94 73 ILE A N 1
ATOM 571 C CA . ILE A 1 73 ? -2.797 -13.273 -4.855 1 98.94 73 ILE A CA 1
ATOM 572 C C . ILE A 1 73 ? -3.84 -12.383 -5.535 1 98.94 73 ILE A C 1
ATOM 574 O O . ILE A 1 73 ? -4.926 -12.164 -4.992 1 98.94 73 ILE A O 1
ATOM 578 N N . PHE A 1 74 ? -3.51 -11.828 -6.648 1 98.94 74 PHE A N 1
ATOM 579 C CA . PHE A 1 74 ? -4.457 -11.039 -7.43 1 98.94 74 PHE A CA 1
ATOM 580 C C . PHE A 1 74 ? -4.57 -11.578 -8.852 1 98.94 74 PHE A C 1
ATOM 582 O O . PHE A 1 74 ? -3.594 -12.078 -9.406 1 98.94 74 PHE A O 1
ATOM 589 N N . CYS A 1 75 ? -5.727 -11.57 -9.383 1 98.88 75 CYS A N 1
ATOM 590 C CA . CYS A 1 75 ? -6.027 -11.797 -10.797 1 98.88 75 CYS A CA 1
ATOM 591 C C . CYS A 1 75 ? -6.539 -10.516 -11.445 1 98.88 75 CYS A C 1
ATOM 593 O O . CYS A 1 75 ? -7.605 -10.016 -11.094 1 98.88 75 CYS A O 1
ATOM 595 N N . VAL A 1 76 ? -5.805 -9.984 -12.383 1 98.69 76 VAL A N 1
ATOM 596 C CA . VAL A 1 76 ? -6.219 -8.75 -13.039 1 98.69 76 VAL A CA 1
ATOM 597 C C . VAL A 1 76 ? -6.266 -8.961 -14.555 1 98.69 76 VAL A C 1
ATOM 599 O O . VAL A 1 76 ? -5.801 -9.984 -15.062 1 98.69 76 VAL A O 1
ATOM 602 N N . ALA A 1 77 ? -6.871 -8.023 -15.25 1 98.12 77 ALA A N 1
ATOM 603 C CA . ALA A 1 77 ? -6.969 -8.117 -16.703 1 98.12 77 ALA A CA 1
ATOM 604 C C . ALA A 1 77 ? -5.613 -7.875 -17.359 1 98.12 77 ALA A C 1
ATOM 606 O O . ALA A 1 77 ? -4.879 -6.969 -16.969 1 98.12 77 ALA A O 1
ATOM 607 N N . GLY A 1 78 ? -5.301 -8.711 -18.344 1 97.5 78 GLY A N 1
ATOM 608 C CA . GLY A 1 78 ? -4.09 -8.516 -19.125 1 97.5 78 GLY A CA 1
ATOM 609 C C . GLY A 1 78 ? -4.266 -7.516 -20.25 1 97.5 78 GLY A C 1
ATOM 610 O O . GLY A 1 78 ? -5.215 -6.73 -20.25 1 97.5 78 GLY A O 1
ATOM 611 N N . ASP A 1 79 ? -3.262 -7.461 -21.094 1 95.06 79 ASP A N 1
ATOM 612 C CA . ASP A 1 79 ? -3.244 -6.492 -22.188 1 95.06 79 ASP A CA 1
ATOM 613 C C . ASP A 1 79 ? -4.188 -6.914 -23.312 1 95.06 79 ASP A C 1
ATOM 615 O O . ASP A 1 79 ? -4.539 -6.102 -24.172 1 95.06 79 ASP A O 1
ATOM 619 N N . GLU A 1 80 ? -4.488 -8.195 -23.297 1 96.31 80 GLU A N 1
ATOM 620 C CA . GLU A 1 80 ? -5.461 -8.734 -24.234 1 96.31 80 GLU A CA 1
ATOM 621 C C . GLU A 1 80 ? -6.754 -9.133 -23.531 1 96.31 80 GLU A C 1
ATOM 623 O O . GLU A 1 80 ? -6.73 -9.539 -22.359 1 96.31 80 GLU A O 1
ATOM 628 N N . PRO A 1 81 ? -7.918 -9.023 -24.25 1 95.19 81 PRO A N 1
ATOM 629 C CA . PRO A 1 81 ? -9.211 -9.281 -23.625 1 95.19 81 PRO A CA 1
ATOM 630 C C . PRO A 1 81 ? -9.312 -10.695 -23.047 1 95.19 81 PRO A C 1
ATOM 632 O O . PRO A 1 81 ? -10.031 -10.914 -22.062 1 95.19 81 PRO A O 1
ATOM 635 N N . ASP A 1 82 ? -8.641 -11.625 -23.609 1 97.5 82 ASP A N 1
ATOM 636 C CA . ASP A 1 82 ? -8.812 -13.008 -23.172 1 97.5 82 ASP A CA 1
ATOM 637 C C . ASP A 1 82 ? -7.668 -13.445 -22.266 1 97.5 82 ASP A C 1
ATOM 639 O O . ASP A 1 82 ? -7.535 -14.633 -21.953 1 97.5 82 ASP A O 1
ATOM 643 N N . LEU A 1 83 ? -6.773 -12.531 -21.891 1 98.69 83 LEU A N 1
ATOM 644 C CA . LEU A 1 83 ? -5.617 -12.82 -21.047 1 98.69 83 LEU A CA 1
ATOM 645 C C . LEU A 1 83 ? -5.77 -12.188 -19.672 1 98.69 83 LEU A C 1
ATOM 647 O O . LEU A 1 83 ? -5.953 -10.977 -19.562 1 98.69 83 LEU A O 1
ATOM 651 N N . ALA A 1 84 ? -5.801 -12.984 -18.688 1 98.88 84 ALA A N 1
ATOM 652 C CA . ALA A 1 84 ? -5.676 -12.508 -17.312 1 98.88 84 ALA A CA 1
ATOM 653 C C . ALA A 1 84 ? -4.219 -12.492 -16.859 1 98.88 84 ALA A C 1
ATOM 655 O O . ALA A 1 84 ? -3.363 -13.125 -17.484 1 98.88 84 ALA A O 1
ATOM 656 N N . LYS A 1 85 ? -3.924 -11.797 -15.875 1 98.88 85 LYS A N 1
ATOM 657 C CA . LYS A 1 85 ? -2.6 -11.766 -15.266 1 98.88 85 LYS A CA 1
ATOM 658 C C . LYS A 1 85 ? -2.672 -12.125 -13.781 1 98.88 85 LYS A C 1
ATOM 660 O O . LYS A 1 85 ? -3.48 -11.562 -13.039 1 98.88 85 LYS A O 1
ATOM 665 N N . LEU A 1 86 ? -1.963 -13.109 -13.414 1 98.88 86 LEU A N 1
ATOM 666 C CA . LEU A 1 86 ? -1.73 -13.43 -12.008 1 98.88 86 LEU A CA 1
ATOM 667 C C . LEU A 1 86 ? -0.652 -12.531 -11.414 1 98.88 86 LEU A C 1
ATOM 669 O O . LEU A 1 86 ? 0.459 -12.453 -11.945 1 98.88 86 LEU A O 1
ATOM 673 N N . ARG A 1 87 ? -1.036 -11.836 -10.359 1 98.75 87 ARG A N 1
ATOM 674 C CA . ARG A 1 87 ? -0.119 -10.859 -9.781 1 98.75 87 ARG A CA 1
ATOM 675 C C . ARG A 1 87 ? 0.119 -11.133 -8.305 1 98.75 87 ARG A C 1
ATOM 677 O O . ARG A 1 87 ? -0.782 -11.594 -7.602 1 98.75 87 ARG A O 1
ATOM 684 N N . ILE A 1 88 ? 1.274 -10.914 -7.797 1 98.69 88 ILE A N 1
ATOM 685 C CA . ILE A 1 88 ? 1.734 -10.703 -6.43 1 98.69 88 ILE A CA 1
ATOM 686 C C . ILE A 1 88 ? 1.297 -11.875 -5.555 1 98.69 88 ILE A C 1
ATOM 688 O O . ILE A 1 88 ? 0.67 -11.68 -4.512 1 98.69 88 ILE A O 1
ATOM 692 N N . LEU A 1 89 ? 1.617 -13.055 -5.922 1 98.81 89 LEU A N 1
ATOM 693 C CA . LEU A 1 89 ? 1.498 -14.203 -5.039 1 98.81 89 LEU A CA 1
ATOM 694 C C . LEU A 1 89 ? 2.508 -14.125 -3.9 1 98.81 89 LEU A C 1
ATOM 696 O O . LEU A 1 89 ? 3.697 -13.898 -4.133 1 98.81 89 LEU A O 1
ATOM 700 N N . LEU A 1 90 ? 2.043 -14.266 -2.744 1 98.75 90 LEU A N 1
ATOM 701 C CA . LEU A 1 90 ? 2.904 -14.305 -1.568 1 98.75 90 LEU A CA 1
ATOM 702 C C . LEU A 1 90 ? 2.324 -15.219 -0.496 1 98.75 90 LEU A C 1
ATOM 704 O O . LEU A 1 90 ? 1.115 -15.203 -0.249 1 98.75 90 LEU A O 1
ATOM 708 N N . VAL A 1 91 ? 3.076 -16.016 0.061 1 98.5 91 VAL A N 1
ATOM 709 C CA . VAL A 1 91 ? 2.807 -16.734 1.295 1 98.5 91 VAL A CA 1
ATOM 710 C C . VAL A 1 91 ? 3.871 -16.406 2.338 1 98.5 91 VAL A C 1
ATOM 712 O O . VAL A 1 91 ? 5.07 -16.453 2.051 1 98.5 91 VAL A O 1
ATOM 715 N N . THR A 1 92 ? 3.424 -15.984 3.51 1 98.38 92 THR A N 1
ATOM 716 C CA . THR A 1 92 ? 4.391 -15.617 4.539 1 98.38 92 THR A CA 1
ATOM 717 C C . THR A 1 92 ? 5.242 -16.828 4.93 1 98.38 92 THR A C 1
ATOM 719 O O . THR A 1 92 ? 4.777 -17.969 4.879 1 98.38 92 THR A O 1
ATOM 722 N N . PRO A 1 93 ? 6.48 -16.562 5.363 1 96.75 93 PRO A N 1
ATOM 723 C CA . PRO A 1 93 ? 7.367 -17.656 5.746 1 96.75 93 PRO A CA 1
ATOM 724 C C . PRO A 1 93 ? 6.77 -18.547 6.836 1 96.75 93 PRO A C 1
ATOM 726 O O . PRO A 1 93 ? 6.957 -19.766 6.816 1 96.75 93 PRO A O 1
ATOM 729 N N . GLN A 1 94 ? 6.023 -17.984 7.73 1 95.19 94 GLN A N 1
ATOM 730 C CA . GLN A 1 94 ? 5.465 -18.719 8.867 1 95.19 94 GLN A CA 1
ATOM 731 C C . GLN A 1 94 ? 4.34 -19.641 8.43 1 95.19 94 GLN A C 1
ATOM 733 O O . GLN A 1 94 ? 3.963 -20.562 9.164 1 95.19 94 GLN A O 1
ATOM 738 N N . ALA A 1 95 ? 3.832 -19.406 7.234 1 96 95 ALA A N 1
ATOM 739 C CA . ALA A 1 95 ? 2.666 -20.172 6.793 1 96 95 ALA A CA 1
ATOM 740 C C . ALA A 1 95 ? 3.029 -21.109 5.648 1 96 95 ALA A C 1
ATOM 742 O O . ALA A 1 95 ? 2.146 -21.656 4.977 1 96 95 ALA A O 1
ATOM 743 N N . ARG A 1 96 ? 4.297 -21.281 5.441 1 91.25 96 ARG A N 1
ATOM 744 C CA . ARG A 1 96 ? 4.719 -22.188 4.371 1 91.25 96 ARG A CA 1
ATOM 745 C C . ARG A 1 96 ? 4.52 -23.641 4.77 1 91.25 96 ARG A C 1
ATOM 747 O O . ARG A 1 96 ? 4.508 -23.969 5.961 1 91.25 96 ARG A O 1
ATOM 754 N N . GLY A 1 97 ? 4.301 -24.469 3.785 1 91.62 97 GLY A N 1
ATOM 755 C CA . GLY A 1 97 ? 4.117 -25.891 4.039 1 91.62 97 GLY A CA 1
ATOM 756 C C . GLY A 1 97 ? 2.68 -26.25 4.344 1 91.62 97 GLY A C 1
ATOM 757 O O . GLY A 1 97 ? 2.367 -27.438 4.559 1 91.62 97 GLY A O 1
ATOM 758 N N . LEU A 1 98 ? 1.818 -25.297 4.301 1 94.12 98 LEU A N 1
ATOM 759 C CA . LEU A 1 98 ? 0.416 -25.531 4.629 1 94.12 98 LEU A CA 1
ATOM 760 C C . LEU A 1 98 ? -0.427 -25.641 3.361 1 94.12 98 LEU A C 1
ATOM 762 O O . LEU A 1 98 ? -1.649 -25.781 3.434 1 94.12 98 LEU A O 1
ATOM 766 N N . GLY A 1 99 ? 0.22 -25.484 2.203 1 95.12 99 GLY A N 1
ATOM 767 C CA . GLY A 1 99 ? -0.492 -25.609 0.94 1 95.12 99 GLY A CA 1
ATOM 768 C C . GLY A 1 99 ? -1.183 -24.328 0.521 1 95.12 99 GLY A C 1
ATOM 769 O O . GLY A 1 99 ? -2.025 -24.328 -0.378 1 95.12 99 GLY A O 1
ATOM 770 N N . LEU A 1 100 ? -0.884 -23.203 1.115 1 97.38 100 LEU A N 1
ATOM 771 C CA . LEU A 1 100 ? -1.555 -21.938 0.849 1 97.38 100 LEU A CA 1
ATOM 772 C C . LEU A 1 100 ? -1.277 -21.453 -0.575 1 97.38 100 LEU A C 1
ATOM 774 O O . LEU A 1 100 ? -2.17 -20.922 -1.242 1 97.38 100 LEU A O 1
ATOM 778 N N . GLY A 1 101 ? -0.022 -21.609 -0.993 1 97.75 101 GLY A N 1
ATOM 779 C CA . GLY A 1 101 ? 0.318 -21.188 -2.346 1 97.75 101 GLY A CA 1
ATOM 780 C C . GLY A 1 101 ? -0.537 -21.859 -3.404 1 97.75 101 GLY A C 1
ATOM 781 O O . GLY A 1 101 ? -1.095 -21.188 -4.273 1 97.75 101 GLY A O 1
ATOM 782 N N . ARG A 1 102 ? -0.622 -23.141 -3.281 1 97.25 102 ARG A N 1
ATOM 783 C CA . ARG A 1 102 ? -1.438 -23.906 -4.215 1 97.25 102 ARG A CA 1
ATOM 784 C C . ARG A 1 102 ? -2.902 -23.484 -4.137 1 97.25 102 ARG A C 1
ATOM 786 O O . ARG A 1 102 ? -3.561 -23.312 -5.164 1 97.25 102 ARG A O 1
ATOM 793 N N . SER A 1 103 ? -3.4 -23.328 -2.91 1 98 103 SER A N 1
ATOM 794 C CA . SER A 1 103 ? -4.785 -22.922 -2.709 1 98 103 SER A CA 1
ATOM 795 C C . SER A 1 103 ? -5.062 -21.562 -3.342 1 98 103 SER A C 1
ATOM 797 O O . SER A 1 103 ? -6.105 -21.359 -3.963 1 98 103 SER A O 1
ATOM 799 N N . LEU A 1 104 ? -4.191 -20.641 -3.211 1 98.75 104 LEU A N 1
ATOM 800 C CA . LEU A 1 104 ? -4.336 -19.297 -3.756 1 98.75 104 LEU A CA 1
ATOM 801 C C . LEU A 1 104 ? -4.316 -19.312 -5.281 1 98.75 104 LEU A C 1
ATOM 803 O O . LEU A 1 104 ? -5.152 -18.688 -5.926 1 98.75 104 LEU A O 1
ATOM 807 N N . VAL A 1 105 ? -3.393 -20.062 -5.852 1 98.75 105 VAL A N 1
ATOM 808 C CA . VAL A 1 105 ? -3.305 -20.156 -7.305 1 98.75 105 VAL A CA 1
ATOM 809 C C . VAL A 1 105 ? -4.562 -20.828 -7.852 1 98.75 105 VAL A C 1
ATOM 811 O O . VAL A 1 105 ? -5.125 -20.391 -8.852 1 98.75 105 VAL A O 1
ATOM 814 N N . ASP A 1 106 ? -5.02 -21.859 -7.133 1 98.38 106 ASP A N 1
ATOM 815 C CA . ASP A 1 106 ? -6.25 -22.516 -7.547 1 98.38 106 ASP A CA 1
ATOM 816 C C . ASP A 1 106 ? -7.43 -21.547 -7.547 1 98.38 106 ASP A C 1
ATOM 818 O O . ASP A 1 106 ? -8.242 -21.562 -8.477 1 98.38 106 ASP A O 1
ATOM 822 N N . GLU A 1 107 ? -7.543 -20.75 -6.527 1 98.56 107 GLU A N 1
ATOM 823 C CA . GLU A 1 107 ? -8.609 -19.75 -6.445 1 98.56 107 GLU A CA 1
ATOM 824 C C . GLU A 1 107 ? -8.523 -18.75 -7.594 1 98.56 107 GLU A C 1
ATOM 826 O O . GLU A 1 107 ? -9.539 -18.406 -8.203 1 98.56 107 GLU A O 1
ATOM 831 N N . CYS A 1 108 ? -7.367 -18.312 -7.863 1 98.75 108 CYS A N 1
ATOM 832 C CA . CYS A 1 108 ? -7.113 -17.375 -8.945 1 98.75 108 CYS A CA 1
ATOM 833 C C . CYS A 1 108 ? -7.52 -17.969 -10.289 1 98.75 108 CYS A C 1
ATOM 835 O O . CYS A 1 108 ? -8.211 -17.312 -11.078 1 98.75 108 CYS A O 1
ATOM 837 N N . LEU A 1 109 ? -7.137 -19.203 -10.516 1 98.81 109 LEU A N 1
ATOM 838 C CA . LEU A 1 109 ? -7.422 -19.859 -11.797 1 98.81 109 LEU A CA 1
ATOM 839 C C . LEU A 1 109 ? -8.906 -20.172 -11.93 1 98.81 109 LEU A C 1
ATOM 841 O O . LEU A 1 109 ? -9.477 -20.062 -13.016 1 98.81 109 LEU A O 1
ATOM 845 N N . ARG A 1 110 ? -9.508 -20.594 -10.844 1 98.69 110 ARG A N 1
ATOM 846 C CA . ARG A 1 110 ? -10.953 -20.797 -10.859 1 98.69 110 ARG A CA 1
ATOM 847 C C . ARG A 1 110 ? -11.68 -19.516 -11.242 1 98.69 110 ARG A C 1
ATOM 849 O O . ARG A 1 110 ? -12.594 -19.531 -12.07 1 98.69 110 ARG A O 1
ATOM 856 N N . PHE A 1 111 ? -11.328 -18.422 -10.68 1 98.88 111 PHE A N 1
ATOM 857 C CA . PHE A 1 111 ? -11.914 -17.125 -11 1 98.88 111 PHE A CA 1
ATOM 858 C C . PHE A 1 111 ? -11.703 -16.781 -12.469 1 98.88 111 PHE A C 1
ATOM 860 O O . PHE A 1 111 ? -12.633 -16.359 -13.148 1 98.88 111 PHE A O 1
ATOM 867 N N . ALA A 1 112 ? -10.461 -16.922 -12.945 1 98.81 112 ALA A N 1
ATOM 868 C CA . ALA A 1 112 ? -10.141 -16.594 -14.328 1 98.81 112 ALA A CA 1
ATOM 869 C C . ALA A 1 112 ? -11.016 -17.375 -15.297 1 98.81 112 ALA A C 1
ATOM 871 O O . ALA A 1 112 ? -11.531 -16.812 -16.281 1 98.81 112 ALA A O 1
ATOM 872 N N . ARG A 1 113 ? -11.219 -18.656 -15.016 1 98.62 113 ARG A N 1
ATOM 873 C CA . ARG A 1 113 ? -12.078 -19.484 -15.852 1 98.62 113 ARG A CA 1
ATOM 874 C C . ARG A 1 113 ? -13.516 -18.984 -15.82 1 98.62 113 ARG A C 1
ATOM 876 O O . ARG A 1 113 ? -14.164 -18.859 -16.859 1 98.62 113 ARG A O 1
ATOM 883 N N . THR A 1 114 ? -13.945 -18.672 -14.617 1 98.38 114 THR A N 1
ATOM 884 C CA . THR A 1 114 ? -15.32 -18.219 -14.438 1 98.38 114 THR A CA 1
ATOM 885 C C . THR A 1 114 ? -15.539 -16.875 -15.148 1 98.38 114 THR A C 1
ATOM 887 O O . THR A 1 114 ? -16.625 -16.625 -15.688 1 98.38 114 THR A O 1
ATOM 890 N N . ALA A 1 115 ? -14.531 -16.031 -15.18 1 98.25 115 ALA A N 1
ATOM 891 C CA . ALA A 1 115 ? -14.609 -14.703 -15.781 1 98.25 115 ALA A CA 1
ATOM 892 C C . ALA A 1 115 ? -14.539 -14.789 -17.297 1 98.25 115 ALA A C 1
ATOM 894 O O . ALA A 1 115 ? -14.727 -13.789 -18 1 98.25 115 ALA A O 1
ATOM 895 N N . GLY A 1 116 ? -14.18 -15.977 -17.812 1 98.19 116 GLY A N 1
ATOM 896 C CA . GLY A 1 116 ? -14.211 -16.188 -19.25 1 98.19 116 GLY A CA 1
ATOM 897 C C . GLY A 1 116 ? -12.859 -15.992 -19.906 1 98.19 116 GLY A C 1
ATOM 898 O O . GLY A 1 116 ? -12.766 -15.914 -21.141 1 98.19 116 GLY A O 1
ATOM 899 N N . TYR A 1 117 ? -11.844 -15.867 -19.156 1 98.75 117 TYR A N 1
ATOM 900 C CA . TYR A 1 117 ? -10.508 -15.773 -19.734 1 98.75 117 TYR A CA 1
ATOM 901 C C . TYR A 1 117 ? -10.102 -17.094 -20.391 1 98.75 117 TYR A C 1
ATOM 903 O O . TYR A 1 117 ? -10.523 -18.172 -19.953 1 98.75 117 TYR A O 1
ATOM 911 N N . ARG A 1 118 ? -9.18 -17.031 -21.375 1 98.69 118 ARG A N 1
ATOM 912 C CA . ARG A 1 118 ? -8.703 -18.219 -22.078 1 98.69 118 ARG A CA 1
ATOM 913 C C . ARG A 1 118 ? -7.27 -18.547 -21.656 1 98.69 118 ARG A C 1
ATOM 915 O O . ARG A 1 118 ? -6.812 -19.672 -21.844 1 98.69 118 ARG A O 1
ATOM 922 N N . ARG A 1 119 ? -6.578 -17.562 -21.172 1 98.81 119 ARG A N 1
ATOM 923 C CA . ARG A 1 119 ? -5.199 -17.719 -20.734 1 98.81 119 ARG A CA 1
ATOM 924 C C . ARG A 1 119 ? -4.926 -16.906 -19.469 1 98.81 119 ARG A C 1
ATOM 926 O O . ARG A 1 119 ? -5.562 -15.867 -19.25 1 98.81 119 ARG A O 1
ATOM 933 N N . VAL A 1 120 ? -4.027 -17.312 -18.75 1 98.94 120 VAL A N 1
ATOM 934 C CA . VAL A 1 120 ? -3.482 -16.562 -17.625 1 98.94 120 VAL A CA 1
ATOM 935 C C . VAL A 1 120 ? -1.967 -16.453 -17.766 1 98.94 120 VAL A C 1
ATOM 937 O O . VAL A 1 120 ? -1.281 -17.453 -18 1 98.94 120 VAL A O 1
ATOM 940 N N . GLY A 1 121 ? -1.483 -15.25 -17.719 1 98.88 121 GLY A N 1
ATOM 941 C CA . GLY A 1 121 ? -0.05 -15.008 -17.719 1 98.88 121 GLY A CA 1
ATOM 942 C C . GLY A 1 121 ? 0.458 -14.461 -16.391 1 98.88 121 GLY A C 1
ATOM 943 O O . GLY A 1 121 ? -0.326 -13.977 -15.578 1 98.88 121 GLY A O 1
ATOM 944 N N . LEU A 1 122 ? 1.717 -14.609 -16.188 1 98.75 122 LEU A N 1
ATOM 945 C CA . LEU A 1 122 ? 2.373 -13.992 -15.047 1 98.75 122 LEU A CA 1
ATOM 946 C C . LEU A 1 122 ? 3.834 -13.68 -15.352 1 98.75 122 LEU A C 1
ATOM 948 O O . LEU A 1 122 ? 4.395 -14.219 -16.312 1 98.75 122 LEU A O 1
ATOM 952 N N . TRP A 1 123 ? 4.348 -12.742 -14.641 1 98.56 123 TRP A N 1
ATOM 953 C CA . TRP A 1 123 ? 5.766 -12.398 -14.672 1 98.56 123 TRP A CA 1
ATOM 954 C C . TRP A 1 123 ? 6.406 -12.586 -13.305 1 98.56 123 TRP A C 1
ATOM 956 O O . TRP A 1 123 ? 5.844 -12.188 -12.289 1 98.56 123 TRP A O 1
ATOM 966 N N . THR A 1 124 ? 7.445 -13.305 -13.281 1 98.5 124 THR A N 1
ATOM 967 C CA . THR A 1 124 ? 8.188 -13.578 -12.055 1 98.5 124 THR A CA 1
ATOM 968 C C . THR A 1 124 ? 9.688 -13.586 -12.32 1 98.5 124 THR A C 1
ATOM 970 O O . THR A 1 124 ? 10.141 -13.172 -13.391 1 98.5 124 THR A O 1
ATOM 973 N N . ASN A 1 125 ? 10.508 -13.852 -11.289 1 98.44 125 ASN A N 1
ATOM 974 C CA . ASN A 1 125 ? 11.953 -13.961 -11.445 1 98.44 125 ASN A CA 1
ATOM 975 C C . ASN A 1 125 ? 12.445 -15.375 -11.156 1 98.44 125 ASN A C 1
ATOM 977 O O . ASN A 1 125 ? 11.867 -16.078 -10.32 1 98.44 125 ASN A O 1
ATOM 981 N N . ASP A 1 126 ? 13.539 -15.742 -11.766 1 97.69 126 ASP A N 1
ATOM 982 C CA . ASP A 1 126 ? 14.039 -17.109 -11.695 1 97.69 126 ASP A CA 1
ATOM 983 C C . ASP A 1 126 ? 14.461 -17.469 -10.273 1 97.69 126 ASP A C 1
ATOM 985 O O . ASP A 1 126 ? 14.383 -18.641 -9.875 1 97.69 126 ASP A O 1
ATOM 989 N N . VAL A 1 127 ? 14.852 -16.531 -9.422 1 97.56 127 VAL A N 1
ATOM 990 C CA . VAL A 1 127 ? 15.344 -16.781 -8.07 1 97.56 127 VAL A CA 1
ATOM 991 C C . VAL A 1 127 ? 14.188 -17.172 -7.16 1 97.56 127 VAL A C 1
ATOM 993 O O . VAL A 1 127 ? 14.398 -17.75 -6.086 1 97.56 127 VAL A O 1
ATOM 996 N N . LEU A 1 128 ? 12.953 -16.875 -7.59 1 97.19 128 LEU A N 1
ATOM 997 C CA . LEU A 1 128 ? 11.773 -17.188 -6.797 1 97.19 128 LEU A CA 1
ATOM 998 C C . LEU A 1 128 ? 11.32 -18.625 -7.051 1 97.19 128 LEU A C 1
ATOM 1000 O O . LEU A 1 128 ? 10.211 -18.844 -7.535 1 97.19 128 LEU A O 1
ATOM 1004 N N . THR A 1 129 ? 12.078 -19.547 -6.547 1 96.5 129 THR A N 1
ATOM 1005 C CA . THR A 1 129 ? 11.977 -20.969 -6.883 1 96.5 129 THR A CA 1
ATOM 1006 C C . THR A 1 129 ? 10.68 -21.562 -6.328 1 96.5 129 THR A C 1
ATOM 1008 O O . THR A 1 129 ? 10.016 -22.359 -7 1 96.5 129 THR A O 1
ATOM 1011 N N . SER A 1 130 ? 10.344 -21.219 -5.102 1 95.44 130 SER A N 1
ATOM 1012 C CA . SER A 1 130 ? 9.141 -21.766 -4.492 1 95.44 130 SER A CA 1
ATOM 1013 C C . SER A 1 130 ? 7.895 -21.391 -5.281 1 95.44 130 SER A C 1
ATOM 1015 O O . SER A 1 130 ? 7.031 -22.219 -5.539 1 95.44 130 SER A O 1
ATOM 1017 N N . ALA A 1 131 ? 7.801 -20.109 -5.66 1 95.81 131 ALA A N 1
ATOM 1018 C CA . ALA A 1 131 ? 6.664 -19.656 -6.449 1 95.81 131 ALA A CA 1
ATOM 1019 C C . ALA A 1 131 ? 6.629 -20.344 -7.812 1 95.81 131 ALA A C 1
ATOM 1021 O O . ALA A 1 131 ? 5.566 -20.781 -8.266 1 95.81 131 ALA A O 1
ATOM 1022 N N . ARG A 1 132 ? 7.77 -20.484 -8.445 1 97.69 132 ARG A N 1
ATOM 1023 C CA . ARG A 1 132 ? 7.852 -21.125 -9.75 1 97.69 132 ARG A CA 1
ATOM 1024 C C . ARG A 1 132 ? 7.367 -22.578 -9.688 1 97.69 132 ARG A C 1
ATOM 1026 O O . ARG A 1 132 ? 6.691 -23.047 -10.602 1 97.69 132 ARG A O 1
ATOM 1033 N N . LYS A 1 133 ? 7.719 -23.219 -8.625 1 97.38 133 LYS A N 1
ATOM 1034 C CA . LYS A 1 133 ? 7.266 -24.594 -8.453 1 97.38 133 LYS A CA 1
ATOM 1035 C C . LYS A 1 133 ? 5.746 -24.672 -8.375 1 97.38 133 LYS A C 1
ATOM 1037 O O . LYS A 1 133 ? 5.137 -25.594 -8.922 1 97.38 133 LYS A O 1
ATOM 1042 N N . ILE A 1 134 ? 5.172 -23.75 -7.695 1 97.56 134 ILE A N 1
ATOM 1043 C CA . ILE A 1 134 ? 3.719 -23.688 -7.59 1 97.56 134 ILE A CA 1
ATOM 1044 C C . ILE A 1 134 ? 3.109 -23.469 -8.969 1 97.56 134 ILE A C 1
ATOM 1046 O O . ILE A 1 134 ? 2.137 -24.125 -9.344 1 97.56 134 ILE A O 1
ATOM 1050 N N . TYR A 1 135 ? 3.688 -22.5 -9.781 1 98.44 135 TYR A N 1
ATOM 1051 C CA . TYR A 1 135 ? 3.18 -22.203 -11.117 1 98.44 135 TYR A CA 1
ATOM 1052 C C . TYR A 1 135 ? 3.32 -23.406 -12.031 1 98.44 135 TYR A C 1
ATOM 1054 O O . TYR A 1 135 ? 2.389 -23.75 -12.766 1 98.44 135 TYR A O 1
ATOM 1062 N N . GLN A 1 136 ? 4.48 -24.031 -11.938 1 98.06 136 GLN A N 1
ATOM 1063 C CA . GLN A 1 136 ? 4.73 -25.219 -12.758 1 98.06 136 GLN A CA 1
ATOM 1064 C C . GLN A 1 136 ? 3.752 -26.344 -12.414 1 98.06 136 GLN A C 1
ATOM 1066 O O . GLN A 1 136 ? 3.197 -26.984 -13.312 1 98.06 136 GLN A O 1
ATOM 1071 N N . ALA A 1 137 ? 3.572 -26.547 -11.18 1 97.94 137 ALA A N 1
ATOM 1072 C CA . ALA A 1 137 ? 2.652 -27.594 -10.727 1 97.94 137 ALA A CA 1
ATOM 1073 C C . ALA A 1 137 ? 1.229 -27.297 -11.203 1 97.94 137 ALA A C 1
ATOM 1075 O O . ALA A 1 137 ? 0.454 -28.234 -11.445 1 97.94 137 ALA A O 1
ATOM 1076 N N . ALA A 1 138 ? 0.904 -26.062 -11.344 1 98.19 138 ALA A N 1
ATOM 1077 C CA . ALA A 1 138 ? -0.429 -25.656 -11.781 1 98.19 138 ALA A CA 1
ATOM 1078 C C . ALA A 1 138 ? -0.566 -25.781 -13.297 1 98.19 138 ALA A C 1
ATOM 1080 O O . ALA A 1 138 ? -1.663 -25.625 -13.836 1 98.19 138 ALA A O 1
ATOM 1081 N N . GLY A 1 139 ? 0.537 -25.922 -13.984 1 98.62 139 GLY A N 1
ATOM 1082 C CA . GLY A 1 139 ? 0.472 -26.172 -15.414 1 98.62 139 GLY A CA 1
ATOM 1083 C C . GLY A 1 139 ? 0.997 -25.016 -16.25 1 98.62 139 GLY A C 1
ATOM 1084 O O . GLY A 1 139 ? 0.941 -25.047 -17.469 1 98.62 139 GLY A O 1
ATOM 1085 N N . PHE A 1 140 ? 1.565 -24 -15.594 1 98.88 140 PHE A N 1
ATOM 1086 C CA . PHE A 1 140 ? 2.148 -22.891 -16.344 1 98.88 140 PHE A CA 1
ATOM 1087 C C . PHE A 1 140 ? 3.391 -23.344 -17.109 1 98.88 140 PHE A C 1
ATOM 1089 O O . PHE A 1 140 ? 4.148 -24.188 -16.609 1 98.88 140 PHE A O 1
ATOM 1096 N N . ARG A 1 141 ? 3.584 -22.672 -18.234 1 98.69 141 ARG A N 1
ATOM 1097 C CA . ARG A 1 141 ? 4.777 -22.938 -19.031 1 98.69 141 ARG A CA 1
ATOM 1098 C C . ARG A 1 141 ? 5.594 -21.672 -19.219 1 98.69 141 ARG A C 1
ATOM 1100 O O . ARG A 1 141 ? 5.031 -20.594 -19.438 1 98.69 141 ARG A O 1
ATOM 1107 N N . LEU A 1 142 ? 6.848 -21.781 -19.172 1 98.5 142 LEU A N 1
ATOM 1108 C CA . LEU A 1 142 ? 7.754 -20.672 -19.438 1 98.5 142 LEU A CA 1
ATOM 1109 C C . LEU A 1 142 ? 7.773 -20.328 -20.922 1 98.5 142 LEU A C 1
ATOM 1111 O O . LEU A 1 142 ? 8.016 -21.203 -21.766 1 98.5 142 LEU A O 1
ATOM 1115 N N . VAL A 1 143 ? 7.543 -19.078 -21.203 1 98.44 143 VAL A N 1
ATOM 1116 C CA . VAL A 1 143 ? 7.438 -18.766 -22.625 1 98.44 143 VAL A CA 1
ATOM 1117 C C . VAL A 1 143 ? 8.516 -17.75 -23 1 98.44 143 VAL A C 1
ATOM 1119 O O . VAL A 1 143 ? 8.82 -17.578 -24.188 1 98.44 143 VAL A O 1
ATOM 1122 N N . GLU A 1 144 ? 9.047 -17.047 -22.031 1 98.31 144 GLU A N 1
ATOM 1123 C CA . GLU A 1 144 ? 10.078 -16.047 -22.281 1 98.31 144 GLU A CA 1
ATOM 1124 C C . GLU A 1 144 ? 10.891 -15.766 -21.031 1 98.31 144 GLU A C 1
ATOM 1126 O O . GLU A 1 144 ? 10.359 -15.82 -19.922 1 98.31 144 GLU A O 1
ATOM 1131 N N . GLN A 1 145 ? 12.117 -15.547 -21.141 1 98.19 145 GLN A N 1
ATOM 1132 C CA . GLN A 1 145 ? 12.961 -15.094 -20.031 1 98.19 145 GLN A CA 1
ATOM 1133 C C . GLN A 1 145 ? 13.969 -14.047 -20.5 1 98.19 145 GLN A C 1
ATOM 1135 O O . GLN A 1 145 ? 14.484 -14.133 -21.609 1 98.19 145 GLN A O 1
ATOM 1140 N N . GLU A 1 146 ? 14.188 -13.062 -19.719 1 98.38 146 GLU A N 1
ATOM 1141 C CA . GLU A 1 146 ? 15.102 -11.984 -20.062 1 98.38 146 GLU A CA 1
ATOM 1142 C C . GLU A 1 146 ? 15.805 -11.445 -18.812 1 98.38 146 GLU A C 1
ATOM 1144 O O . GLU A 1 146 ? 15.18 -11.297 -17.766 1 98.38 146 GLU A O 1
ATOM 1149 N N . ARG A 1 147 ? 17.109 -11.062 -19 1 98.06 147 ARG A N 1
ATOM 1150 C CA . ARG A 1 147 ? 17.844 -10.422 -17.906 1 98.06 147 ARG A CA 1
ATOM 1151 C C . ARG A 1 147 ? 17.438 -8.969 -17.734 1 98.06 147 ARG A C 1
ATOM 1153 O O . ARG A 1 147 ? 17.094 -8.297 -18.719 1 98.06 147 ARG A O 1
ATOM 1160 N N . HIS A 1 148 ? 17.344 -8.531 -16.531 1 98.25 148 HIS A N 1
ATOM 1161 C CA . HIS A 1 148 ? 17.094 -7.125 -16.219 1 98.25 148 HIS A CA 1
ATOM 1162 C C . HIS A 1 148 ? 17.719 -6.727 -14.891 1 98.25 148 HIS A C 1
ATOM 1164 O O . HIS A 1 148 ? 18.188 -7.582 -14.133 1 98.25 148 HIS A O 1
ATOM 1170 N N . HIS A 1 149 ? 17.984 -5.477 -14.711 1 98.25 149 HIS A N 1
ATOM 1171 C CA . HIS A 1 149 ? 18.438 -4.934 -13.438 1 98.25 149 HIS A CA 1
ATOM 1172 C C . HIS A 1 149 ? 17.312 -4.199 -12.711 1 98.25 149 HIS A C 1
ATOM 1174 O O . HIS A 1 149 ? 16.891 -3.127 -13.148 1 98.25 149 HIS A O 1
ATOM 1180 N N . SER A 1 150 ? 16.844 -4.898 -11.688 1 97.5 150 SER A N 1
ATOM 1181 C CA . SER A 1 150 ? 15.758 -4.332 -10.891 1 97.5 150 SER A CA 1
ATOM 1182 C C . SER A 1 150 ? 15.914 -4.688 -9.414 1 97.5 150 SER A C 1
ATOM 1184 O O . SER A 1 150 ? 16.562 -5.68 -9.078 1 97.5 150 SER A O 1
ATOM 1186 N N . PHE A 1 151 ? 15.375 -3.771 -8.594 1 97.94 151 PHE A N 1
ATOM 1187 C CA . PHE A 1 151 ? 15.273 -4.012 -7.156 1 97.94 151 PHE A CA 1
ATOM 1188 C C . PHE A 1 151 ? 16.656 -4.117 -6.523 1 97.94 151 PHE A C 1
ATOM 1190 O O . PHE A 1 151 ? 16.844 -4.836 -5.539 1 97.94 151 PHE A O 1
ATOM 1197 N N . GLY A 1 152 ? 17.625 -3.541 -7.16 1 97.5 152 GLY A N 1
ATOM 1198 C CA . GLY A 1 152 ? 18.984 -3.482 -6.641 1 97.5 152 GLY A CA 1
ATOM 1199 C C . GLY A 1 152 ? 19.828 -4.668 -7.055 1 97.5 152 GLY A C 1
ATOM 1200 O O . GLY A 1 152 ? 20.953 -4.844 -6.566 1 97.5 152 GLY A O 1
ATOM 1201 N N . HIS A 1 153 ? 19.281 -5.508 -7.977 1 98.44 153 HIS A N 1
ATOM 1202 C CA . HIS A 1 153 ? 19.969 -6.738 -8.336 1 98.44 153 HIS A CA 1
ATOM 1203 C C . HIS A 1 153 ? 19.844 -7.027 -9.828 1 98.44 153 HIS A C 1
ATOM 1205 O O . HIS A 1 153 ? 18.938 -6.5 -10.492 1 98.44 153 HIS A O 1
ATOM 1211 N N . ASP A 1 154 ? 20.766 -7.719 -10.312 1 98.38 154 ASP A N 1
ATOM 1212 C CA . ASP A 1 154 ? 20.609 -8.336 -11.625 1 98.38 154 ASP A CA 1
ATOM 1213 C C . ASP A 1 154 ? 19.75 -9.602 -11.539 1 98.38 154 ASP A C 1
ATOM 1215 O O . ASP A 1 154 ? 20.062 -10.516 -10.789 1 98.38 154 ASP A O 1
ATOM 1219 N N . LEU A 1 155 ? 18.703 -9.602 -12.305 1 98.5 155 LEU A N 1
ATOM 1220 C CA . LEU A 1 155 ? 17.734 -10.688 -12.219 1 98.5 155 LEU A CA 1
ATOM 1221 C C . LEU A 1 155 ? 17.406 -11.227 -13.609 1 98.5 155 LEU A C 1
ATOM 1223 O O . LEU A 1 155 ? 17.766 -10.609 -14.617 1 98.5 155 LEU A O 1
ATOM 1227 N N . THR A 1 156 ? 16.844 -12.367 -13.641 1 98.62 156 THR A N 1
ATOM 1228 C CA . THR A 1 156 ? 16.266 -12.922 -14.852 1 98.62 156 THR A CA 1
ATOM 1229 C C . THR A 1 156 ? 14.742 -13 -14.727 1 98.62 156 THR A C 1
ATOM 1231 O O . THR A 1 156 ? 14.219 -13.828 -13.977 1 98.62 156 THR A O 1
ATOM 1234 N N . GLY A 1 157 ? 14.125 -12.086 -15.461 1 98.5 157 GLY A N 1
ATOM 1235 C CA . GLY A 1 157 ? 12.672 -12.109 -15.516 1 98.5 157 GLY A CA 1
ATOM 1236 C C . GLY A 1 157 ? 12.125 -13.219 -16.391 1 98.5 157 GLY A C 1
ATOM 1237 O O . GLY A 1 157 ? 12.734 -13.57 -17.406 1 98.5 157 GLY A O 1
ATOM 1238 N N . GLN A 1 158 ? 11.031 -13.789 -15.961 1 98.75 158 GLN A N 1
ATOM 1239 C CA . GLN A 1 158 ? 10.391 -14.891 -16.672 1 98.75 158 GLN A CA 1
ATOM 1240 C C . GLN A 1 158 ? 8.906 -14.625 -16.891 1 98.75 158 GLN A C 1
ATOM 1242 O O . GLN A 1 158 ? 8.203 -14.203 -15.961 1 98.75 158 GLN A O 1
ATOM 1247 N N . ASN A 1 159 ? 8.445 -14.82 -18.078 1 98.69 159 ASN A N 1
ATOM 1248 C CA . ASN A 1 159 ? 7.016 -14.836 -18.391 1 98.69 159 ASN A CA 1
ATOM 1249 C C . ASN A 1 159 ? 6.488 -16.266 -18.531 1 98.69 159 ASN A C 1
ATOM 1251 O O . ASN A 1 159 ? 7.062 -17.062 -19.266 1 98.69 159 ASN A O 1
ATOM 1255 N N . TRP A 1 160 ? 5.453 -16.547 -17.781 1 98.81 160 TRP A N 1
ATOM 1256 C CA . TRP A 1 160 ? 4.793 -17.844 -17.797 1 98.81 160 TRP A CA 1
ATOM 1257 C C . TRP A 1 160 ? 3.344 -17.719 -18.266 1 98.81 160 TRP A C 1
ATOM 1259 O O . TRP A 1 160 ? 2.703 -16.688 -18.016 1 98.81 160 TRP A O 1
ATOM 1269 N N . VAL A 1 161 ? 2.859 -18.766 -18.953 1 98.75 161 VAL A N 1
ATOM 1270 C CA . VAL A 1 161 ? 1.481 -18.703 -19.422 1 98.75 161 VAL A CA 1
ATOM 1271 C C . VAL A 1 161 ? 0.8 -20.062 -19.188 1 98.75 161 VAL A C 1
ATOM 1273 O O . VAL A 1 161 ? 1.451 -21.109 -19.219 1 98.75 161 VAL A O 1
ATOM 1276 N N . LEU A 1 162 ? -0.439 -20.031 -18.922 1 98.88 162 LEU A N 1
ATOM 1277 C CA . LEU A 1 162 ? -1.313 -21.188 -18.781 1 98.88 162 LEU A CA 1
ATOM 1278 C C . LEU A 1 162 ? -2.559 -21.047 -19.641 1 98.88 162 LEU A C 1
ATOM 1280 O O . LEU A 1 162 ? -3.258 -20.031 -19.562 1 98.88 162 LEU A O 1
ATOM 1284 N N . ASP A 1 163 ? -2.803 -21.984 -20.5 1 98.62 163 ASP A N 1
ATOM 1285 C CA . ASP A 1 163 ? -4.074 -22.047 -21.219 1 98.62 163 ASP A CA 1
ATOM 1286 C C . ASP A 1 163 ? -5.176 -22.625 -20.328 1 98.62 163 ASP A C 1
ATOM 1288 O O . ASP A 1 163 ? -4.973 -23.641 -19.656 1 98.62 163 ASP A O 1
ATOM 1292 N N . LEU A 1 164 ? -6.25 -22 -20.328 1 97.94 164 LEU A N 1
ATOM 1293 C CA . LEU A 1 164 ? -7.336 -22.406 -19.453 1 97.94 164 LEU A CA 1
ATOM 1294 C C . LEU A 1 164 ? -8.305 -23.344 -20.188 1 97.94 164 LEU A C 1
ATOM 1296 O O . LEU A 1 164 ? -8.453 -23.25 -21.406 1 97.94 164 LEU A O 1
ATOM 1300 N N . MET B 1 1 ? 10.633 5.828 34.625 1 52.59 1 MET B N 1
ATOM 1301 C CA . MET B 1 1 ? 9.82 5.398 33.5 1 52.59 1 MET B CA 1
ATOM 1302 C C . MET B 1 1 ? 10.523 5.703 32.156 1 52.59 1 MET B C 1
ATOM 1304 O O . MET B 1 1 ? 10.883 6.852 31.906 1 52.59 1 MET B O 1
ATOM 1308 N N . GLU B 1 2 ? 11.164 4.855 31.594 1 64.19 2 GLU B N 1
ATOM 1309 C CA . GLU B 1 2 ? 12.07 5.156 30.484 1 64.19 2 GLU B CA 1
ATOM 1310 C C . GLU B 1 2 ? 11.344 5.922 29.375 1 64.19 2 GLU B C 1
ATOM 1312 O O . GLU B 1 2 ? 10.195 5.621 29.062 1 64.19 2 GLU B O 1
ATOM 1317 N N . GLN B 1 3 ? 11.602 7.094 29.219 1 84.94 3 GLN B N 1
ATOM 1318 C CA . GLN B 1 3 ? 11.008 8.008 28.25 1 84.94 3 GLN B CA 1
ATOM 1319 C C . GLN B 1 3 ? 10.977 7.391 26.859 1 84.94 3 GLN B C 1
ATOM 1321 O O . GLN B 1 3 ? 11.953 6.789 26.422 1 84.94 3 GLN B O 1
ATOM 1326 N N . ALA B 1 4 ? 9.836 7.324 26.359 1 89.25 4 ALA B N 1
ATOM 1327 C CA . ALA B 1 4 ? 9.664 6.777 25.016 1 89.25 4 ALA B CA 1
ATOM 1328 C C . ALA B 1 4 ? 10.648 7.414 24.031 1 89.25 4 ALA B C 1
ATOM 1330 O O . ALA B 1 4 ? 10.906 8.617 24.094 1 89.25 4 ALA B O 1
ATOM 1331 N N . GLN B 1 5 ? 11.352 6.625 23.25 1 95.44 5 GLN B N 1
ATOM 1332 C CA . GLN B 1 5 ? 12.25 7.129 22.219 1 95.44 5 GLN B CA 1
ATOM 1333 C C . GLN B 1 5 ? 11.492 7.43 20.922 1 95.44 5 GLN B C 1
ATOM 1335 O O . GLN B 1 5 ? 10.945 6.52 20.297 1 95.44 5 GLN B O 1
ATOM 1340 N N . ILE B 1 6 ? 11.414 8.695 20.594 1 96.38 6 ILE B N 1
ATOM 1341 C CA . ILE B 1 6 ? 10.695 9.133 19.391 1 96.38 6 ILE B CA 1
ATOM 1342 C C . ILE B 1 6 ? 11.695 9.477 18.281 1 96.38 6 ILE B C 1
ATOM 1344 O O . ILE B 1 6 ? 12.641 10.234 18.5 1 96.38 6 ILE B O 1
ATOM 1348 N N . VAL B 1 7 ? 11.594 8.875 17.141 1 97.56 7 VAL B N 1
ATOM 1349 C CA . VAL B 1 7 ? 12.445 9.141 15.977 1 97.56 7 VAL B CA 1
ATOM 1350 C C . VAL B 1 7 ? 11.57 9.453 14.758 1 97.56 7 VAL B C 1
ATOM 1352 O O . VAL B 1 7 ? 10.586 8.758 14.5 1 97.56 7 VAL B O 1
ATOM 1355 N N . VAL B 1 8 ? 11.805 10.539 14.047 1 98.5 8 VAL B N 1
ATOM 1356 C CA . VAL B 1 8 ? 11.203 10.82 12.75 1 98.5 8 VAL B CA 1
ATOM 1357 C C . VAL B 1 8 ? 12.242 10.625 11.648 1 98.5 8 VAL B C 1
ATOM 1359 O O . VAL B 1 8 ? 13.305 11.25 11.664 1 98.5 8 VAL B O 1
ATOM 1362 N N . ARG B 1 9 ? 11.984 9.758 10.758 1 98.56 9 ARG B N 1
ATOM 1363 C CA . ARG B 1 9 ? 12.922 9.422 9.695 1 98.56 9 ARG B CA 1
ATOM 1364 C C . ARG B 1 9 ? 12.219 9.352 8.344 1 98.56 9 ARG B C 1
ATOM 1366 O O . ARG B 1 9 ? 10.992 9.297 8.281 1 98.56 9 ARG B O 1
ATOM 1373 N N . ARG B 1 10 ? 13.008 9.367 7.281 1 98.44 10 ARG B N 1
ATOM 1374 C CA . ARG B 1 10 ? 12.438 9.195 5.949 1 98.44 10 ARG B CA 1
ATOM 1375 C C . ARG B 1 10 ? 11.727 7.855 5.824 1 98.44 10 ARG B C 1
ATOM 1377 O O . ARG B 1 10 ? 12.117 6.875 6.461 1 98.44 10 ARG B O 1
ATOM 1384 N N . ALA B 1 11 ? 10.656 7.824 5.078 1 98.62 11 ALA B N 1
ATOM 1385 C CA . ALA B 1 11 ? 9.938 6.586 4.777 1 98.62 11 ALA B CA 1
ATOM 1386 C C . ALA B 1 11 ? 10.656 5.789 3.689 1 98.62 11 ALA B C 1
ATOM 1388 O O . ALA B 1 11 ? 10.133 5.641 2.58 1 98.62 11 ALA B O 1
ATOM 1389 N N . ASP B 1 12 ? 11.773 5.207 4.004 1 97.5 12 ASP B N 1
ATOM 1390 C CA . ASP B 1 12 ? 12.617 4.656 2.945 1 97.5 12 ASP B CA 1
ATOM 1391 C C . ASP B 1 12 ? 13.07 3.24 3.289 1 97.5 12 ASP B C 1
ATOM 1393 O O . ASP B 1 12 ? 13.984 2.705 2.658 1 97.5 12 ASP B O 1
ATOM 1397 N N . ARG B 1 13 ? 12.453 2.643 4.297 1 98.38 13 ARG B N 1
ATOM 1398 C CA . ARG B 1 13 ? 12.75 1.255 4.637 1 98.38 13 ARG B CA 1
ATOM 1399 C C . ARG B 1 13 ? 11.688 0.314 4.078 1 98.38 13 ARG B C 1
ATOM 1401 O O . ARG B 1 13 ? 10.508 0.662 4.039 1 98.38 13 ARG B O 1
ATOM 1408 N N . PRO B 1 14 ? 12.109 -0.884 3.746 1 98.56 14 PRO B N 1
ATOM 1409 C CA . PRO B 1 14 ? 11.117 -1.865 3.297 1 98.56 14 PRO B CA 1
ATOM 1410 C C . PRO B 1 14 ? 9.961 -2.033 4.285 1 98.56 14 PRO B C 1
ATOM 1412 O O . PRO B 1 14 ? 10.195 -2.227 5.48 1 98.56 14 PRO B O 1
ATOM 1415 N N . GLY B 1 15 ? 8.828 -1.93 3.773 1 98.81 15 GLY B N 1
ATOM 1416 C CA . GLY B 1 15 ? 7.641 -2.066 4.602 1 98.81 15 GLY B CA 1
ATOM 1417 C C . GLY B 1 15 ? 7.012 -0.736 4.973 1 98.81 15 GLY B C 1
ATOM 1418 O O . GLY B 1 15 ? 5.844 -0.68 5.359 1 98.81 15 GLY B O 1
ATOM 1419 N N . ASP B 1 16 ? 7.75 0.372 4.898 1 98.94 16 ASP B N 1
ATOM 1420 C CA . ASP B 1 16 ? 7.246 1.682 5.301 1 98.94 16 ASP B CA 1
ATOM 1421 C C . ASP B 1 16 ? 6.012 2.07 4.492 1 98.94 16 ASP B C 1
ATOM 1423 O O . ASP B 1 16 ? 4.992 2.473 5.059 1 98.94 16 ASP B O 1
ATOM 1427 N N . LEU B 1 17 ? 6.066 1.935 3.176 1 98.88 17 LEU B N 1
ATOM 1428 C CA . LEU B 1 17 ? 4.98 2.365 2.303 1 98.88 17 LEU B CA 1
ATOM 1429 C C . LEU B 1 17 ? 3.725 1.534 2.543 1 98.88 17 LEU B C 1
ATOM 1431 O O . LEU B 1 17 ? 2.627 2.082 2.672 1 98.88 17 LEU B O 1
ATOM 1435 N N . GLY B 1 18 ? 3.936 0.243 2.643 1 98.94 18 GLY B N 1
ATOM 1436 C CA . GLY B 1 18 ? 2.805 -0.627 2.926 1 98.94 18 GLY B CA 1
ATOM 1437 C C . GLY B 1 18 ? 2.18 -0.372 4.285 1 98.94 18 GLY B C 1
ATOM 1438 O O . GLY B 1 18 ? 0.958 -0.431 4.43 1 98.94 18 GLY B O 1
ATOM 1439 N N . TRP B 1 19 ? 3.008 -0.116 5.254 1 98.94 19 TRP B N 1
ATOM 1440 C CA . TRP B 1 19 ? 2.502 0.2 6.586 1 98.94 19 TRP B CA 1
ATOM 1441 C C . TRP B 1 19 ? 1.612 1.438 6.551 1 98.94 19 TRP B C 1
ATOM 1443 O O . TRP B 1 19 ? 0.562 1.475 7.195 1 98.94 19 TRP B O 1
ATOM 1453 N N . VAL B 1 20 ? 2.041 2.455 5.82 1 98.94 20 VAL B N 1
ATOM 1454 C CA . VAL B 1 20 ? 1.268 3.686 5.684 1 98.94 20 VAL B CA 1
ATOM 1455 C C . VAL B 1 20 ? -0.126 3.365 5.148 1 98.94 20 VAL B C 1
ATOM 1457 O O . VAL B 1 20 ? -1.131 3.789 5.723 1 98.94 20 VAL B O 1
ATOM 1460 N N . VAL B 1 21 ? -0.192 2.572 4.105 1 98.94 21 VAL B N 1
ATOM 1461 C CA . VAL B 1 21 ? -1.464 2.234 3.477 1 98.94 21 VAL B CA 1
ATOM 1462 C C . VAL B 1 21 ? -2.316 1.416 4.441 1 98.94 21 VAL B C 1
ATOM 1464 O O . VAL B 1 21 ? -3.496 1.716 4.648 1 98.94 21 VAL B O 1
ATOM 1467 N N . MET B 1 22 ? -1.713 0.453 5.078 1 98.94 22 MET B N 1
ATOM 1468 C CA . MET B 1 22 ? -2.42 -0.457 5.973 1 98.94 22 MET B CA 1
ATOM 1469 C C . MET B 1 22 ? -2.965 0.288 7.188 1 98.94 22 MET B C 1
ATOM 1471 O O . MET B 1 22 ? -4.133 0.132 7.543 1 98.94 22 MET B O 1
ATOM 1475 N N . ALA B 1 23 ? -2.123 1.093 7.809 1 98.88 23 ALA B N 1
ATOM 1476 C CA . ALA B 1 23 ? -2.516 1.829 9.008 1 98.88 23 ALA B CA 1
ATOM 1477 C C . ALA B 1 23 ? -3.691 2.76 8.719 1 98.88 23 ALA B C 1
ATOM 1479 O O . ALA B 1 23 ? -4.633 2.848 9.516 1 98.88 23 ALA B O 1
ATOM 1480 N N . HIS B 1 24 ? -3.652 3.439 7.578 1 98.81 24 HIS B N 1
ATOM 1481 C CA . HIS B 1 24 ? -4.762 4.312 7.203 1 98.81 24 HIS B CA 1
ATOM 1482 C C . HIS B 1 24 ? -6.047 3.516 7.016 1 98.81 24 HIS B C 1
ATOM 1484 O O . HIS B 1 24 ? -7.102 3.902 7.527 1 98.81 24 HIS B O 1
ATOM 1490 N N . GLY B 1 25 ? -5.934 2.408 6.285 1 98.75 25 GLY B N 1
ATOM 1491 C CA . GLY B 1 25 ? -7.121 1.595 6.078 1 98.75 25 GLY B CA 1
ATOM 1492 C C . GLY B 1 25 ? -7.742 1.103 7.371 1 98.75 25 GLY B C 1
ATOM 1493 O O . GLY B 1 25 ? -8.953 1.214 7.566 1 98.75 25 GLY B O 1
ATOM 1494 N N . GLU B 1 26 ? -6.938 0.617 8.266 1 98.81 26 GLU B N 1
ATOM 1495 C CA . GLU B 1 26 ? -7.426 -0.027 9.484 1 98.81 26 GLU B CA 1
ATOM 1496 C C . GLU B 1 26 ? -7.902 1.005 10.5 1 98.81 26 GLU B C 1
ATOM 1498 O O . GLU B 1 26 ? -8.992 0.875 11.062 1 98.81 26 GLU B O 1
ATOM 1503 N N . ILE B 1 27 ? -7.137 2.037 10.766 1 98.69 27 ILE B N 1
ATOM 1504 C CA . ILE B 1 27 ? -7.422 2.986 11.836 1 98.69 27 ILE B CA 1
ATOM 1505 C C . ILE B 1 27 ? -8.648 3.822 11.469 1 98.69 27 ILE B C 1
ATOM 1507 O O . ILE B 1 27 ? -9.531 4.043 12.305 1 98.69 27 ILE B O 1
ATOM 1511 N N . TYR B 1 28 ? -8.797 4.242 10.188 1 98.44 28 TYR B N 1
ATOM 1512 C CA . TYR B 1 28 ? -9.922 5.078 9.773 1 98.44 28 TYR B CA 1
ATOM 1513 C C . TYR B 1 28 ? -11.211 4.266 9.719 1 98.44 28 TYR B C 1
ATOM 1515 O O . TYR B 1 28 ? -12.297 4.789 9.992 1 98.44 28 TYR B O 1
ATOM 1523 N N . HIS B 1 29 ? -11.094 2.992 9.375 1 98.75 29 HIS B N 1
ATOM 1524 C CA . HIS B 1 29 ? -12.273 2.137 9.469 1 98.75 29 HIS B CA 1
ATOM 1525 C C . HIS B 1 29 ? -12.734 1.984 10.922 1 98.75 29 HIS B C 1
ATOM 1527 O O . HIS B 1 29 ? -13.914 2.145 11.219 1 98.75 29 HIS B O 1
ATOM 1533 N N . ARG B 1 30 ? -11.789 1.711 11.781 1 98.38 30 ARG B N 1
ATOM 1534 C CA . ARG B 1 30 ? -12.117 1.484 13.188 1 98.38 30 ARG B CA 1
ATOM 1535 C C . ARG B 1 30 ? -12.703 2.74 13.82 1 98.38 30 ARG B C 1
ATOM 1537 O O . ARG B 1 30 ? -13.648 2.66 14.602 1 98.38 30 ARG B O 1
ATOM 1544 N N . GLN B 1 31 ? -12.203 3.91 13.477 1 97.62 31 GLN B N 1
ATOM 1545 C CA . GLN B 1 31 ? -12.555 5.148 14.164 1 97.62 31 GLN B CA 1
ATOM 1546 C C . GLN B 1 31 ? -13.742 5.828 13.5 1 97.62 31 GLN B C 1
ATOM 1548 O O . GLN B 1 31 ? -14.57 6.453 14.172 1 97.62 31 GLN B O 1
ATOM 1553 N N . PHE B 1 32 ? -13.891 5.621 12.148 1 97.94 32 PHE B N 1
ATOM 1554 C CA . PHE B 1 32 ? -14.867 6.438 11.438 1 97.94 32 PHE B CA 1
ATOM 1555 C C . PHE B 1 32 ? -15.766 5.57 10.57 1 97.94 32 PHE B C 1
ATOM 1557 O O . PHE B 1 32 ? -16.672 6.078 9.914 1 97.94 32 PHE B O 1
ATOM 1564 N N . ASP B 1 33 ? -15.461 4.254 10.469 1 98.31 33 ASP B N 1
ATOM 1565 C CA . ASP B 1 33 ? -16.203 3.289 9.664 1 98.31 33 ASP B CA 1
ATOM 1566 C C . ASP B 1 33 ? -16.094 3.605 8.18 1 98.31 33 ASP B C 1
ATOM 1568 O O . ASP B 1 33 ? -17.031 3.4 7.418 1 98.31 33 ASP B O 1
ATOM 1572 N N . TRP B 1 34 ? -14.992 4.223 7.809 1 98.56 34 TRP B N 1
ATOM 1573 C CA . TRP B 1 34 ? -14.758 4.453 6.387 1 98.56 34 TRP B CA 1
ATOM 1574 C C . TRP B 1 34 ? -14.5 3.139 5.66 1 98.56 34 TRP B C 1
ATOM 1576 O O . TRP B 1 34 ? -13.812 2.256 6.18 1 98.56 34 TRP B O 1
ATOM 1586 N N . ASN B 1 35 ? -15.039 3.014 4.512 1 97.75 35 ASN B N 1
ATOM 1587 C CA . ASN B 1 35 ? -14.867 1.766 3.775 1 97.75 35 ASN B CA 1
ATOM 1588 C C . ASN B 1 35 ? -13.523 1.722 3.053 1 97.75 35 ASN B C 1
ATOM 1590 O O . ASN B 1 35 ? -12.68 2.6 3.244 1 97.75 35 ASN B O 1
ATOM 1594 N N . THR B 1 36 ? -13.266 0.742 2.225 1 97.56 36 THR B N 1
ATOM 1595 C CA . THR B 1 36 ? -11.953 0.444 1.658 1 97.56 36 THR B CA 1
ATOM 1596 C C . THR B 1 36 ? -11.594 1.454 0.574 1 97.56 36 THR B C 1
ATOM 1598 O O . THR B 1 36 ? -10.438 1.521 0.141 1 97.56 36 THR B O 1
ATOM 1601 N N . ASP B 1 37 ? -12.555 2.289 0.17 1 97.5 37 ASP B N 1
ATOM 1602 C CA . ASP B 1 37 ? -12.25 3.334 -0.802 1 97.5 37 ASP B CA 1
ATOM 1603 C C . ASP B 1 37 ? -11.18 4.285 -0.271 1 97.5 37 ASP B C 1
ATOM 1605 O O . ASP B 1 37 ? -10.383 4.824 -1.043 1 97.5 37 ASP B O 1
ATOM 1609 N N . PHE B 1 38 ? -11.219 4.465 1.011 1 98.5 38 PHE B N 1
ATOM 1610 C CA . PHE B 1 38 ? -10.219 5.355 1.598 1 98.5 38 PHE B CA 1
ATOM 1611 C C . PHE B 1 38 ? -8.828 4.738 1.513 1 98.5 38 PHE B C 1
ATOM 1613 O O . PHE B 1 38 ? -7.863 5.422 1.166 1 98.5 38 PHE B O 1
ATOM 1620 N N . GLU B 1 39 ? -8.727 3.467 1.889 1 98.75 39 GLU B N 1
ATOM 1621 C CA . GLU B 1 39 ? -7.457 2.754 1.742 1 98.75 39 GLU B CA 1
ATOM 1622 C C . GLU B 1 39 ? -6.973 2.783 0.296 1 98.75 39 GLU B C 1
ATOM 1624 O O . GLU B 1 39 ? -5.773 2.926 0.042 1 98.75 39 GLU B O 1
ATOM 1629 N N . ALA B 1 40 ? -7.867 2.703 -0.652 1 98.56 40 ALA B N 1
ATOM 1630 C CA . ALA B 1 40 ? -7.535 2.781 -2.072 1 98.56 40 ALA B CA 1
ATOM 1631 C C . ALA B 1 40 ? -6.953 4.145 -2.426 1 98.56 40 ALA B C 1
ATOM 1633 O O . ALA B 1 40 ? -5.992 4.238 -3.195 1 98.56 40 ALA B O 1
ATOM 1634 N N . LEU B 1 41 ? -7.574 5.16 -1.872 1 98.44 41 LEU B N 1
ATOM 1635 C CA . LEU B 1 41 ? -7.062 6.512 -2.084 1 98.44 41 LEU B CA 1
ATOM 1636 C C . LEU B 1 41 ? -5.637 6.641 -1.567 1 98.44 41 LEU B C 1
ATOM 1638 O O . LEU B 1 41 ? -4.766 7.168 -2.262 1 98.44 41 LEU B O 1
ATOM 1642 N N . VAL B 1 42 ? -5.387 6.145 -0.382 1 98.81 42 VAL B N 1
ATOM 1643 C CA . VAL B 1 42 ? -4.059 6.227 0.219 1 98.81 42 VAL B CA 1
ATOM 1644 C C . VAL B 1 42 ? -3.068 5.406 -0.602 1 98.81 42 VAL B C 1
ATOM 1646 O O . VAL B 1 42 ? -1.932 5.832 -0.82 1 98.81 42 VAL B O 1
ATOM 1649 N N . ALA B 1 43 ? -3.473 4.23 -1.026 1 98.81 43 ALA B N 1
ATOM 1650 C CA . ALA B 1 43 ? -2.619 3.41 -1.88 1 98.81 43 ALA B CA 1
ATOM 1651 C C . ALA B 1 43 ? -2.209 4.168 -3.139 1 98.81 43 ALA B C 1
ATOM 1653 O O . ALA B 1 43 ? -1.063 4.07 -3.584 1 98.81 43 ALA B O 1
ATOM 1654 N N . ARG B 1 44 ? -3.16 4.906 -3.723 1 98.38 44 ARG B N 1
ATOM 1655 C CA . ARG B 1 44 ? -2.861 5.688 -4.918 1 98.38 44 ARG B CA 1
ATOM 1656 C C . ARG B 1 44 ? -1.836 6.777 -4.613 1 98.38 44 ARG B C 1
ATOM 1658 O O . ARG B 1 44 ? -0.882 6.965 -5.371 1 98.38 44 ARG B O 1
ATOM 1665 N N . ILE B 1 45 ? -2.012 7.445 -3.525 1 98.5 45 ILE B N 1
ATOM 1666 C CA . ILE B 1 45 ? -1.093 8.508 -3.123 1 98.5 45 ILE B CA 1
ATOM 1667 C C . ILE B 1 45 ? 0.307 7.93 -2.924 1 98.5 45 ILE B C 1
ATOM 1669 O O . ILE B 1 45 ? 1.288 8.477 -3.436 1 98.5 45 ILE B O 1
ATOM 1673 N N . VAL B 1 46 ? 0.405 6.809 -2.219 1 98.81 46 VAL B N 1
ATOM 1674 C CA . VAL B 1 46 ? 1.674 6.172 -1.884 1 98.81 46 VAL B CA 1
ATOM 1675 C C . VAL B 1 46 ? 2.34 5.645 -3.152 1 98.81 46 VAL B C 1
ATOM 1677 O O . VAL B 1 46 ? 3.547 5.809 -3.342 1 98.81 46 VAL B O 1
ATOM 1680 N N . ALA B 1 47 ? 1.557 5.062 -4.039 1 98.56 47 ALA B N 1
ATOM 1681 C CA . ALA B 1 47 ? 2.098 4.52 -5.281 1 98.56 47 ALA B CA 1
ATOM 1682 C C . ALA B 1 47 ? 2.646 5.633 -6.176 1 98.56 47 ALA B C 1
ATOM 1684 O O . ALA B 1 47 ? 3.715 5.488 -6.773 1 98.56 47 ALA B O 1
ATOM 1685 N N . ASP B 1 48 ? 1.896 6.691 -6.34 1 97.75 48 ASP B N 1
ATOM 1686 C CA . ASP B 1 48 ? 2.346 7.824 -7.145 1 97.75 48 ASP B CA 1
ATOM 1687 C C . ASP B 1 48 ? 3.652 8.398 -6.602 1 97.75 48 ASP B C 1
ATOM 1689 O O . ASP B 1 48 ? 4.57 8.695 -7.367 1 97.75 48 ASP B O 1
ATOM 1693 N N . TYR B 1 49 ? 3.73 8.539 -5.301 1 98.5 49 TYR B N 1
ATOM 1694 C CA . TYR B 1 49 ? 4.949 9.023 -4.66 1 98.5 49 TYR B CA 1
ATOM 1695 C C . TYR B 1 49 ? 6.117 8.086 -4.93 1 98.5 49 TYR B C 1
ATOM 1697 O O . TYR B 1 49 ? 7.207 8.531 -5.293 1 98.5 49 TYR B O 1
ATOM 1705 N N . ALA B 1 50 ? 5.867 6.805 -4.781 1 97.88 50 ALA B N 1
ATOM 1706 C CA . ALA B 1 50 ? 6.926 5.801 -4.84 1 97.88 50 ALA B CA 1
ATOM 1707 C C . ALA B 1 50 ? 7.461 5.656 -6.262 1 97.88 50 ALA B C 1
ATOM 1709 O O . ALA B 1 50 ? 8.641 5.359 -6.461 1 97.88 50 ALA B O 1
ATOM 1710 N N . ALA B 1 51 ? 6.645 5.828 -7.227 1 92.44 51 ALA B N 1
ATOM 1711 C CA . ALA B 1 51 ? 6.984 5.566 -8.625 1 92.44 51 ALA B CA 1
ATOM 1712 C C . ALA B 1 51 ? 7.871 6.672 -9.188 1 92.44 51 ALA B C 1
ATOM 1714 O O . ALA B 1 51 ? 8.781 6.406 -9.977 1 92.44 51 ALA B O 1
ATOM 1715 N N . ALA B 1 52 ? 7.684 7.938 -8.789 1 86.94 52 ALA B N 1
ATOM 1716 C CA . ALA B 1 52 ? 8.25 9.008 -9.609 1 86.94 52 ALA B CA 1
ATOM 1717 C C . ALA B 1 52 ? 8.57 10.234 -8.766 1 86.94 52 ALA B C 1
ATOM 1719 O O . ALA B 1 52 ? 8.727 11.336 -9.297 1 86.94 52 ALA B O 1
ATOM 1720 N N . HIS B 1 53 ? 8.703 10.055 -7.492 1 92.75 53 HIS B N 1
ATOM 1721 C CA . HIS B 1 53 ? 8.844 11.305 -6.75 1 92.75 53 HIS B CA 1
ATOM 1722 C C . HIS B 1 53 ? 10.219 11.922 -6.969 1 92.75 53 HIS B C 1
ATOM 1724 O O . HIS B 1 53 ? 11.211 11.203 -7.105 1 92.75 53 HIS B O 1
ATOM 1730 N N . ASP B 1 54 ? 10.266 13.266 -7.09 1 96.56 54 ASP B N 1
ATOM 1731 C CA . ASP B 1 54 ? 11.5 14.047 -7.09 1 96.56 54 ASP B CA 1
ATOM 1732 C C . ASP B 1 54 ? 12.016 14.266 -5.668 1 96.56 54 ASP B C 1
ATOM 1734 O O . ASP B 1 54 ? 11.414 15.023 -4.898 1 96.56 54 ASP B O 1
ATOM 1738 N N . PRO B 1 55 ? 13.109 13.656 -5.352 1 96.31 55 PRO B N 1
ATOM 1739 C CA . PRO B 1 55 ? 13.578 13.742 -3.967 1 96.31 55 PRO B CA 1
ATOM 1740 C C . PRO B 1 55 ? 13.938 15.164 -3.551 1 96.31 55 PRO B C 1
ATOM 1742 O O . PRO B 1 55 ? 14.086 15.445 -2.357 1 96.31 55 PRO B O 1
ATOM 1745 N N . ALA B 1 56 ? 14.109 16.047 -4.441 1 97.06 56 ALA B N 1
ATOM 1746 C CA . ALA B 1 56 ? 14.383 17.453 -4.125 1 97.06 56 ALA B CA 1
ATOM 1747 C C . ALA B 1 56 ? 13.102 18.203 -3.785 1 97.06 56 ALA B C 1
ATOM 1749 O O . ALA B 1 56 ? 13.141 19.266 -3.168 1 97.06 56 ALA B O 1
ATOM 1750 N N . ARG B 1 57 ? 11.938 17.625 -4.168 1 98 57 ARG B N 1
ATOM 1751 C CA . ARG B 1 57 ? 10.703 18.391 -4.082 1 98 57 ARG B CA 1
ATOM 1752 C C . ARG B 1 57 ? 9.648 17.641 -3.273 1 98 57 ARG B C 1
ATOM 1754 O O . ARG B 1 57 ? 8.648 18.219 -2.852 1 98 57 ARG B O 1
ATOM 1761 N N . GLU B 1 58 ? 9.883 16.375 -3.1 1 98.75 58 GLU B N 1
ATOM 1762 C CA . GLU B 1 58 ? 8.922 15.523 -2.395 1 98.75 58 GLU B CA 1
ATOM 1763 C C . GLU B 1 58 ? 9.617 14.633 -1.37 1 98.75 58 GLU B C 1
ATOM 1765 O O . GLU B 1 58 ? 10.758 14.219 -1.572 1 98.75 58 GLU B O 1
ATOM 1770 N N . ALA B 1 59 ? 8.938 14.336 -0.313 1 98.69 59 ALA B N 1
ATOM 1771 C CA . ALA B 1 59 ? 9.492 13.461 0.718 1 98.69 59 ALA B CA 1
ATOM 1772 C C . ALA B 1 59 ? 8.383 12.852 1.571 1 98.69 59 ALA B C 1
ATOM 1774 O O . ALA B 1 59 ? 7.277 13.391 1.642 1 98.69 59 ALA B O 1
ATOM 1775 N N . GLY B 1 60 ? 8.602 11.727 2.135 1 98.81 60 GLY B N 1
ATOM 1776 C CA . GLY B 1 60 ? 7.766 11.07 3.123 1 98.81 60 GLY B CA 1
ATOM 1777 C C . GLY B 1 60 ? 8.508 10.719 4.398 1 98.81 60 GLY B C 1
ATOM 1778 O O . GLY B 1 60 ? 9.695 10.391 4.359 1 98.81 60 GLY B O 1
ATOM 1779 N N . TRP B 1 61 ? 7.84 10.719 5.5 1 98.94 61 TRP B N 1
ATOM 1780 C CA . TRP B 1 61 ? 8.461 10.422 6.785 1 98.94 61 TRP B CA 1
ATOM 1781 C C . TRP B 1 61 ? 7.645 9.406 7.57 1 98.94 61 TRP B C 1
ATOM 1783 O O . TRP B 1 61 ? 6.418 9.359 7.453 1 98.94 61 TRP B O 1
ATOM 1793 N N . ILE B 1 62 ? 8.344 8.664 8.383 1 98.88 62 ILE B N 1
ATOM 1794 C CA . ILE B 1 62 ? 7.789 7.781 9.406 1 98.88 62 ILE B CA 1
ATOM 1795 C C . ILE B 1 62 ? 8.234 8.258 10.789 1 98.88 62 ILE B C 1
ATOM 1797 O O . ILE B 1 62 ? 9.406 8.562 11 1 98.88 62 ILE B O 1
ATOM 1801 N N . ALA B 1 63 ? 7.293 8.422 11.648 1 98.88 63 ALA B N 1
ATOM 1802 C CA . ALA B 1 63 ? 7.602 8.57 13.07 1 98.88 63 ALA B CA 1
ATOM 1803 C C . ALA B 1 63 ? 7.574 7.227 13.781 1 98.88 63 ALA B C 1
ATOM 1805 O O . ALA B 1 63 ? 6.645 6.438 13.602 1 98.88 63 ALA B O 1
ATOM 1806 N N . GLU B 1 64 ? 8.57 6.957 14.594 1 98.62 64 GLU B N 1
ATOM 1807 C CA . GLU B 1 64 ? 8.664 5.734 15.391 1 98.62 64 GLU B CA 1
ATOM 1808 C C . GLU B 1 64 ? 8.672 6.047 16.875 1 98.62 64 GLU B C 1
ATOM 1810 O O . GLU B 1 64 ? 9.273 7.035 17.312 1 98.62 64 GLU B O 1
ATOM 1815 N N . VAL B 1 65 ? 7.961 5.273 17.625 1 98.31 65 VAL B N 1
ATOM 1816 C CA . VAL B 1 65 ? 8.031 5.262 19.078 1 98.31 65 VAL B CA 1
ATOM 1817 C C . VAL B 1 65 ? 8.617 3.938 19.562 1 98.31 65 VAL B C 1
ATOM 1819 O O . VAL B 1 65 ? 8.023 2.877 19.359 1 98.31 65 VAL B O 1
ATOM 1822 N N . ASP B 1 66 ? 9.805 3.953 20.172 1 97.38 66 ASP B N 1
ATOM 1823 C CA . ASP B 1 66 ? 10.508 2.771 20.656 1 97.38 66 ASP B CA 1
ATOM 1824 C C . ASP B 1 66 ? 10.672 1.73 19.562 1 97.38 66 ASP B C 1
ATOM 1826 O O . ASP B 1 66 ? 10.398 0.547 19.766 1 97.38 66 ASP B O 1
ATOM 1830 N N . GLY B 1 67 ? 10.93 2.223 18.391 1 97.19 67 GLY B N 1
ATOM 1831 C CA . GLY B 1 67 ? 11.297 1.354 17.281 1 97.19 67 GLY B CA 1
ATOM 1832 C C . GLY B 1 67 ? 10.102 0.875 16.484 1 97.19 67 GLY B C 1
ATOM 1833 O O . GLY B 1 67 ? 10.258 0.166 15.492 1 97.19 67 GLY B O 1
ATOM 1834 N N . GLN B 1 68 ? 8.891 1.297 16.891 1 98.06 68 GLN B N 1
ATOM 1835 C CA . GLN B 1 68 ? 7.672 0.888 16.203 1 98.06 68 GLN B CA 1
ATOM 1836 C C . GLN B 1 68 ? 7.078 2.045 15.398 1 98.06 68 GLN B C 1
ATOM 1838 O O . GLN B 1 68 ? 6.996 3.17 15.898 1 98.06 68 GLN B O 1
ATOM 1843 N N . ARG B 1 69 ? 6.754 1.79 14.141 1 98.81 69 ARG B N 1
ATOM 1844 C CA . ARG B 1 69 ? 6.082 2.82 13.352 1 98.81 69 ARG B CA 1
ATOM 1845 C C . ARG B 1 69 ? 4.832 3.322 14.062 1 98.81 69 ARG B C 1
ATOM 1847 O O . ARG B 1 69 ? 3.996 2.527 14.5 1 98.81 69 ARG B O 1
ATOM 1854 N N . ALA B 1 70 ? 4.703 4.676 14.117 1 98.81 70 ALA B N 1
ATOM 1855 C CA . ALA B 1 70 ? 3.635 5.246 14.938 1 98.81 70 ALA B CA 1
ATOM 1856 C C . ALA B 1 70 ? 2.998 6.449 14.242 1 98.81 70 ALA B C 1
ATOM 1858 O O . ALA B 1 70 ? 2.051 7.043 14.766 1 98.81 70 ALA B O 1
ATOM 1859 N N . GLY B 1 71 ? 3.486 6.832 13.109 1 98.81 71 GLY B N 1
ATOM 1860 C CA . GLY B 1 71 ? 2.93 7.941 12.352 1 98.81 71 GLY B CA 1
ATOM 1861 C C . GLY B 1 71 ? 3.617 8.156 11.016 1 98.81 71 GLY B C 1
ATOM 1862 O O . GLY B 1 71 ? 4.664 7.566 10.75 1 98.81 71 GLY B O 1
ATOM 1863 N N . CYS B 1 72 ? 2.988 9 10.211 1 98.94 72 CYS B N 1
ATOM 1864 C CA . CYS B 1 72 ? 3.576 9.297 8.906 1 98.94 72 CYS B CA 1
ATOM 1865 C C . CYS B 1 72 ? 3.033 10.609 8.352 1 98.94 72 CYS B C 1
ATOM 1867 O O . CYS B 1 72 ? 2.029 11.125 8.844 1 98.94 72 CYS B O 1
ATOM 1869 N N . ILE B 1 73 ? 3.693 11.109 7.383 1 98.94 73 ILE B N 1
ATOM 1870 C CA . ILE B 1 73 ? 3.287 12.289 6.621 1 98.94 73 ILE B CA 1
ATOM 1871 C C . ILE B 1 73 ? 4.066 12.352 5.312 1 98.94 73 ILE B C 1
ATOM 1873 O O . ILE B 1 73 ? 5.215 11.898 5.242 1 98.94 73 ILE B O 1
ATOM 1877 N N . PHE B 1 74 ? 3.455 12.828 4.277 1 98.94 74 PHE B N 1
ATOM 1878 C CA . PHE B 1 74 ? 4.133 13.023 3.002 1 98.94 74 PHE B CA 1
ATOM 1879 C C . PHE B 1 74 ? 3.998 14.469 2.535 1 98.94 74 PHE B C 1
ATOM 1881 O O . PHE B 1 74 ? 2.982 15.117 2.793 1 98.94 74 PHE B O 1
ATOM 1888 N N . CYS B 1 75 ? 5.012 14.992 1.967 1 98.88 75 CYS B N 1
ATOM 1889 C CA . CYS B 1 75 ? 5.031 16.25 1.225 1 98.88 75 CYS B CA 1
ATOM 1890 C C . CYS B 1 75 ? 5.27 16 -0.261 1 98.88 75 CYS B C 1
ATOM 1892 O O . CYS B 1 75 ? 6.332 15.508 -0.651 1 98.88 75 CYS B O 1
ATOM 1894 N N . VAL B 1 76 ? 4.305 16.312 -1.081 1 98.69 76 VAL B N 1
ATOM 1895 C CA . VAL B 1 76 ? 4.449 16.078 -2.514 1 98.69 76 VAL B CA 1
ATOM 1896 C C . VAL B 1 76 ? 4.199 17.375 -3.277 1 98.69 76 VAL B C 1
ATOM 1898 O O . VAL B 1 76 ? 3.746 18.359 -2.697 1 98.69 76 VAL B O 1
ATOM 1901 N N . ALA B 1 77 ? 4.559 17.391 -4.551 1 98.12 77 ALA B N 1
ATOM 1902 C CA . ALA B 1 77 ? 4.359 18.578 -5.379 1 98.12 77 ALA B CA 1
ATOM 1903 C C . ALA B 1 77 ? 2.877 18.797 -5.68 1 98.12 77 ALA B C 1
ATOM 1905 O O . ALA B 1 77 ? 2.156 17.844 -5.988 1 98.12 77 ALA B O 1
ATOM 1906 N N . GLY B 1 78 ? 2.443 20.031 -5.547 1 97.5 78 GLY B N 1
ATOM 1907 C CA . GLY B 1 78 ? 1.081 20.391 -5.918 1 97.5 78 GLY B CA 1
ATOM 1908 C C . GLY B 1 78 ? 0.912 20.641 -7.402 1 97.5 78 GLY B C 1
ATOM 1909 O O . GLY B 1 78 ? 1.756 20.25 -8.203 1 97.5 78 GLY B O 1
ATOM 1910 N N . ASP B 1 79 ? -0.246 21.172 -7.738 1 95.06 79 ASP B N 1
ATOM 1911 C CA . ASP B 1 79 ? -0.595 21.391 -9.141 1 95.06 79 ASP B CA 1
ATOM 1912 C C . ASP B 1 79 ? 0.126 22.625 -9.688 1 95.06 79 ASP B C 1
ATOM 1914 O O . ASP B 1 79 ? 0.195 22.812 -10.906 1 95.06 79 ASP B O 1
ATOM 1918 N N . GLU B 1 80 ? 0.564 23.453 -8.75 1 96.38 80 GLU B N 1
ATOM 1919 C CA . GLU B 1 80 ? 1.366 24.609 -9.109 1 96.38 80 GLU B CA 1
ATOM 1920 C C . GLU B 1 80 ? 2.812 24.453 -8.648 1 96.38 80 GLU B C 1
ATOM 1922 O O . GLU B 1 80 ? 3.076 23.812 -7.633 1 96.38 80 GLU B O 1
ATOM 1927 N N . PRO B 1 81 ? 3.779 25.062 -9.43 1 95.31 81 PRO B N 1
ATOM 1928 C CA . PRO B 1 81 ? 5.195 24.859 -9.117 1 95.31 81 PRO B CA 1
ATOM 1929 C C . PRO B 1 81 ? 5.559 25.312 -7.707 1 95.31 81 PRO B C 1
ATOM 1931 O O . PRO B 1 81 ? 6.488 24.781 -7.102 1 95.31 81 PRO B O 1
ATOM 1934 N N . ASP B 1 82 ? 4.879 26.281 -7.184 1 97.44 82 ASP B N 1
ATOM 1935 C CA . ASP B 1 82 ? 5.277 26.828 -5.895 1 97.44 82 ASP B CA 1
ATOM 1936 C C . ASP B 1 82 ? 4.395 26.297 -4.77 1 97.44 82 ASP B C 1
ATOM 1938 O O . ASP B 1 82 ? 4.453 26.797 -3.643 1 97.44 82 ASP B O 1
ATOM 1942 N N . LEU B 1 83 ? 3.514 25.328 -5.055 1 98.69 83 LEU B N 1
ATOM 1943 C CA . LEU B 1 83 ? 2.594 24.75 -4.082 1 98.69 83 LEU B CA 1
ATOM 1944 C C . LEU B 1 83 ? 2.963 23.312 -3.773 1 98.69 83 LEU B C 1
ATOM 1946 O O . LEU B 1 83 ? 3.027 22.469 -4.68 1 98.69 83 LEU B O 1
ATOM 1950 N N . ALA B 1 84 ? 3.291 23.047 -2.572 1 98.88 84 ALA B N 1
ATOM 1951 C CA . ALA B 1 84 ? 3.408 21.672 -2.094 1 98.88 84 ALA B CA 1
ATOM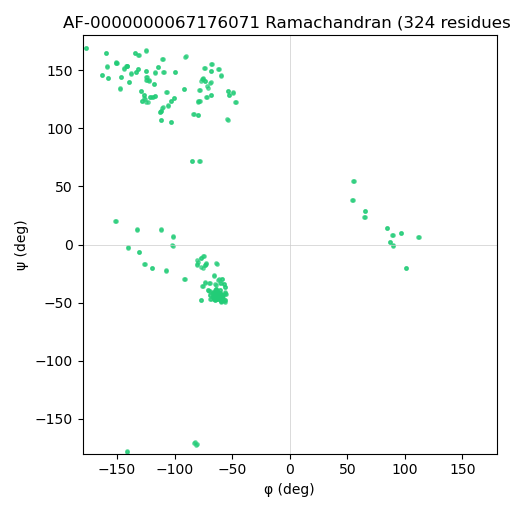 1952 C C . ALA B 1 84 ? 2.08 21.172 -1.53 1 98.88 84 ALA B C 1
ATOM 1954 O O . ALA B 1 84 ? 1.18 21.969 -1.249 1 98.88 84 ALA B O 1
ATOM 1955 N N . LYS B 1 85 ? 1.935 19.938 -1.404 1 98.88 85 LYS B N 1
ATOM 1956 C CA . LYS B 1 85 ? 0.77 19.328 -0.781 1 98.88 85 LYS B CA 1
ATOM 1957 C C . LYS B 1 85 ? 1.184 18.406 0.37 1 98.88 85 LYS B C 1
ATOM 1959 O O . LYS B 1 85 ? 2.064 17.562 0.213 1 98.88 85 LYS B O 1
ATOM 1964 N N . LEU B 1 86 ? 0.668 18.688 1.503 1 98.88 86 LEU B N 1
ATOM 1965 C CA . LEU B 1 86 ? 0.77 17.781 2.645 1 98.88 86 LEU B CA 1
ATOM 1966 C C . LEU B 1 86 ? -0.247 16.656 2.533 1 98.88 86 LEU B C 1
ATOM 1968 O O . LEU B 1 86 ? -1.445 16.906 2.387 1 98.88 86 LEU B O 1
ATOM 1972 N N . ARG B 1 87 ? 0.279 15.438 2.562 1 98.75 87 ARG B N 1
ATOM 1973 C CA . ARG B 1 87 ? -0.59 14.281 2.346 1 98.75 87 ARG B CA 1
ATOM 1974 C C . ARG B 1 87 ? -0.485 13.297 3.502 1 98.75 87 ARG B C 1
ATOM 1976 O O . ARG B 1 87 ? 0.585 13.133 4.09 1 98.75 87 ARG B O 1
ATOM 1983 N N . ILE B 1 88 ? -1.532 12.656 3.883 1 98.69 88 ILE B N 1
ATOM 1984 C CA . ILE B 1 88 ? -1.714 11.43 4.645 1 98.69 88 ILE B CA 1
ATOM 1985 C C . ILE B 1 88 ? -0.984 11.539 5.984 1 98.69 88 ILE B C 1
ATOM 1987 O O . ILE B 1 88 ? -0.175 10.672 6.328 1 98.69 88 ILE B O 1
ATOM 1991 N N . LEU B 1 89 ? -1.253 12.523 6.734 1 98.81 89 LEU B N 1
ATOM 1992 C CA . LEU B 1 89 ? -0.833 12.586 8.125 1 98.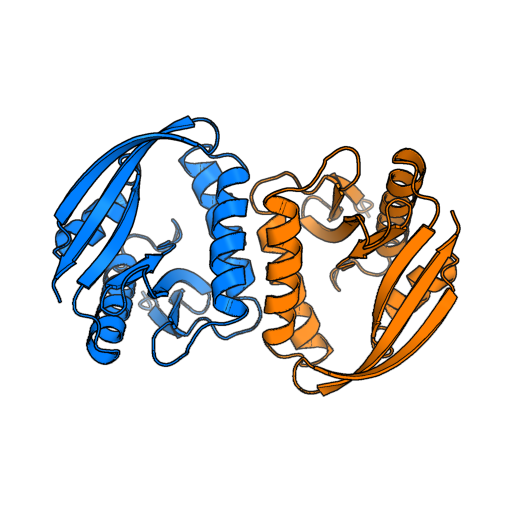81 89 LEU B CA 1
ATOM 1993 C C . LEU B 1 89 ? -1.58 11.555 8.969 1 98.81 89 LEU B C 1
ATOM 1995 O O . LEU B 1 89 ? -2.809 11.469 8.906 1 98.81 89 LEU B O 1
ATOM 1999 N N . LEU B 1 90 ? -0.875 10.805 9.68 1 98.75 90 LEU B N 1
ATOM 2000 C CA . LEU B 1 90 ? -1.46 9.828 10.594 1 98.75 90 LEU B CA 1
ATOM 2001 C C . LEU B 1 90 ? -0.578 9.641 11.828 1 98.75 90 LEU B C 1
ATOM 2003 O O . LEU B 1 90 ? 0.647 9.57 11.711 1 98.75 90 LEU B O 1
ATOM 2007 N N . VAL B 1 91 ? -1.122 9.641 12.922 1 98.56 91 VAL B N 1
ATOM 2008 C CA . VAL B 1 91 ? -0.526 9.172 14.172 1 98.56 91 VAL B CA 1
ATOM 2009 C C . VAL B 1 91 ? -1.377 8.055 14.766 1 98.56 91 VAL B C 1
ATOM 2011 O O . VAL B 1 91 ? -2.596 8.195 14.891 1 98.56 91 VAL B O 1
ATOM 2014 N N . THR B 1 92 ? -0.739 6.93 15.055 1 98.38 92 THR B N 1
ATOM 2015 C CA . THR B 1 92 ? -1.5 5.809 15.602 1 98.38 92 THR B CA 1
ATOM 2016 C C . THR B 1 92 ? -2.127 6.184 16.938 1 98.38 92 THR B C 1
ATOM 2018 O O . THR B 1 92 ? -1.567 6.988 17.688 1 98.38 92 THR B O 1
ATOM 2021 N N . PRO B 1 93 ? -3.264 5.566 17.25 1 96.81 93 PRO B N 1
ATOM 2022 C CA . PRO B 1 93 ? -3.934 5.879 18.516 1 96.81 93 PRO B CA 1
ATOM 2023 C C . PRO B 1 93 ? -3.035 5.656 19.734 1 96.81 93 PRO B C 1
ATOM 2025 O O . PRO B 1 93 ? -3.094 6.426 20.703 1 96.81 93 PRO B O 1
ATOM 2028 N N . GLN B 1 94 ? -2.18 4.699 19.688 1 95.25 94 GLN B N 1
ATOM 2029 C CA . GLN B 1 94 ? -1.327 4.332 20.812 1 95.25 94 GLN B CA 1
ATOM 2030 C C . GLN B 1 94 ? -0.23 5.371 21.031 1 95.25 94 GLN B C 1
ATOM 2032 O O . GLN B 1 94 ? 0.379 5.422 22.109 1 95.25 94 GLN B O 1
ATOM 2037 N N . ALA B 1 95 ? -0.006 6.184 20.031 1 96.12 95 ALA B N 1
ATOM 2038 C CA . ALA B 1 95 ? 1.112 7.121 20.109 1 96.12 95 ALA B CA 1
ATOM 2039 C C . ALA B 1 95 ? 0.616 8.562 20.219 1 96.12 95 ALA B C 1
ATOM 2041 O O . ALA B 1 95 ? 1.392 9.508 20.047 1 96.12 95 ALA B O 1
ATOM 2042 N N . ARG B 1 96 ? -0.645 8.703 20.469 1 91.5 96 ARG B N 1
ATOM 2043 C CA . ARG B 1 96 ? -1.188 10.047 20.609 1 91.5 96 ARG B CA 1
ATOM 2044 C C . ARG B 1 96 ? -0.77 10.672 21.938 1 91.5 96 ARG B C 1
ATOM 2046 O O . ARG B 1 96 ? -0.475 9.961 22.906 1 91.5 96 ARG B O 1
ATOM 2053 N N . GLY B 1 97 ? -0.685 11.969 21.938 1 91.75 97 GLY B N 1
ATOM 2054 C CA . GLY B 1 97 ? -0.314 12.68 23.141 1 91.75 97 GLY B CA 1
ATOM 2055 C C . GLY B 1 97 ? 1.186 12.828 23.312 1 91.75 97 GLY B C 1
ATOM 2056 O O . GLY B 1 97 ? 1.648 13.43 24.281 1 91.75 97 GLY B O 1
ATOM 2057 N N . LEU B 1 98 ? 1.925 12.352 22.359 1 94.12 98 LEU B N 1
ATOM 2058 C CA . LEU B 1 98 ? 3.381 12.398 22.453 1 94.12 98 LEU B CA 1
ATOM 2059 C C . LEU B 1 98 ? 3.947 13.523 21.594 1 94.12 98 LEU B C 1
ATOM 2061 O O . LEU B 1 98 ? 5.164 13.68 21.5 1 94.12 98 LEU B O 1
ATOM 2065 N N . GLY B 1 99 ? 3.062 14.242 20.922 1 95.12 99 GLY B N 1
ATOM 2066 C CA . GLY B 1 99 ? 3.504 15.367 20.109 1 95.12 99 GLY B CA 1
ATOM 2067 C C . GLY B 1 99 ? 3.957 14.953 18.719 1 95.12 99 GLY B C 1
ATOM 2068 O O . GLY B 1 99 ? 4.586 15.734 18 1 95.12 99 GLY B O 1
ATOM 2069 N N . LEU B 1 100 ? 3.674 13.758 18.266 1 97.31 100 LEU B N 1
ATOM 2070 C CA . LEU B 1 100 ? 4.141 13.227 16.984 1 97.31 100 LEU B CA 1
ATOM 2071 C C . LEU B 1 100 ? 3.527 14 15.82 1 97.31 100 LEU B C 1
ATOM 2073 O O . LEU B 1 100 ? 4.203 14.273 14.828 1 97.31 100 LEU B O 1
ATOM 2077 N N . GLY B 1 101 ? 2.238 14.305 15.953 1 97.75 101 GLY B N 1
ATOM 2078 C CA . GLY B 1 101 ? 1.583 15.047 14.891 1 97.75 101 GLY B CA 1
ATOM 2079 C C . GLY B 1 101 ? 2.262 16.375 14.586 1 97.75 101 GLY B C 1
ATOM 2080 O O . GLY B 1 101 ? 2.553 16.672 13.422 1 97.75 101 GLY B O 1
ATOM 2081 N N . ARG B 1 102 ? 2.504 17.078 15.617 1 97.25 102 ARG B N 1
ATOM 2082 C CA . ARG B 1 102 ? 3.182 18.375 15.469 1 97.25 102 ARG B CA 1
ATOM 2083 C C . ARG B 1 102 ? 4.578 18.188 14.891 1 97.25 102 ARG B C 1
ATOM 2085 O O . ARG B 1 102 ? 4.988 18.938 14 1 97.25 102 ARG B O 1
ATOM 2092 N N . SER B 1 103 ? 5.305 17.203 15.406 1 98 103 SER B N 1
ATOM 2093 C CA . SER B 1 103 ? 6.652 16.922 14.93 1 98 103 SER B CA 1
ATOM 2094 C C . SER B 1 103 ? 6.648 16.578 13.438 1 98 103 SER B C 1
ATOM 2096 O O . SER B 1 103 ? 7.516 17.031 12.688 1 98 103 SER B O 1
ATOM 2098 N N . LEU B 1 104 ? 5.734 15.805 12.984 1 98.81 104 LEU B N 1
ATOM 2099 C CA . LEU B 1 104 ? 5.625 15.391 11.594 1 98.81 104 LEU B CA 1
ATOM 2100 C C . LEU B 1 104 ? 5.289 16.578 10.695 1 98.81 104 LEU B C 1
ATOM 2102 O O . LEU B 1 104 ? 5.902 16.766 9.641 1 98.81 104 LEU B O 1
ATOM 2106 N N . VAL B 1 105 ? 4.34 17.391 11.117 1 98.75 105 VAL B N 1
ATOM 2107 C CA . VAL B 1 105 ? 3.963 18.562 10.336 1 98.75 105 VAL B CA 1
ATOM 2108 C C . VAL B 1 105 ? 5.137 19.547 10.258 1 98.75 105 VAL B C 1
ATOM 2110 O O . VAL B 1 105 ? 5.43 20.094 9.188 1 98.75 105 VAL B O 1
ATOM 2113 N N . ASP B 1 106 ? 5.844 19.672 11.383 1 98.38 106 ASP B N 1
ATOM 2114 C CA . ASP B 1 106 ? 7.02 20.547 11.391 1 98.38 106 ASP B CA 1
ATOM 2115 C C . ASP B 1 106 ? 8.07 20.047 10.398 1 98.38 106 ASP B C 1
ATOM 2117 O O . ASP B 1 106 ? 8.672 20.844 9.672 1 98.38 106 ASP B O 1
ATOM 2121 N N . GLU B 1 107 ? 8.312 18.766 10.375 1 98.56 107 GLU B N 1
ATOM 2122 C CA . GLU B 1 107 ? 9.266 18.188 9.43 1 98.56 107 GLU B CA 1
ATOM 2123 C C . GLU B 1 107 ? 8.836 18.438 7.988 1 98.56 107 GLU B C 1
ATOM 2125 O O . GLU B 1 107 ? 9.656 18.781 7.141 1 98.56 107 GLU B O 1
ATOM 2130 N N . CYS B 1 108 ? 7.613 18.25 7.734 1 98.75 108 CYS B N 1
ATOM 2131 C CA . CYS B 1 108 ? 7.043 18.469 6.406 1 98.75 108 CYS B CA 1
ATOM 2132 C C . CYS B 1 108 ? 7.219 19.906 5.969 1 98.75 108 CYS B C 1
ATOM 2134 O O . CYS B 1 108 ? 7.664 20.172 4.848 1 98.75 108 CYS B O 1
ATOM 2136 N N . LEU B 1 109 ? 6.922 20.828 6.867 1 98.81 109 LEU B N 1
ATOM 2137 C CA . LEU B 1 109 ? 6.992 22.25 6.535 1 98.81 109 LEU B CA 1
ATOM 2138 C C . LEU B 1 109 ? 8.445 22.703 6.387 1 98.81 109 LEU B C 1
ATOM 2140 O O . LEU B 1 109 ? 8.758 23.531 5.523 1 98.81 109 LEU B O 1
ATOM 2144 N N . ARG B 1 110 ? 9.297 22.188 7.242 1 98.69 110 ARG B N 1
ATOM 2145 C CA . ARG B 1 110 ? 10.719 22.484 7.082 1 98.69 110 ARG B CA 1
ATOM 2146 C C . ARG B 1 110 ? 11.219 22.031 5.711 1 98.69 110 ARG B C 1
ATOM 2148 O O . ARG B 1 110 ? 11.938 22.781 5.035 1 98.69 110 ARG B O 1
ATOM 2155 N N . PHE B 1 111 ? 10.883 20.875 5.285 1 98.88 111 PHE B N 1
ATOM 2156 C CA . PHE B 1 111 ? 11.25 20.375 3.971 1 98.88 111 PHE B CA 1
ATOM 2157 C C . PHE B 1 111 ? 10.703 21.266 2.867 1 98.88 111 PHE B C 1
ATOM 2159 O O . PHE B 1 111 ? 11.422 21.609 1.926 1 98.88 111 PHE B O 1
ATOM 2166 N N . ALA B 1 112 ? 9.414 21.578 2.939 1 98.81 112 ALA B N 1
ATOM 2167 C CA . ALA B 1 112 ? 8.773 22.406 1.92 1 98.81 112 ALA B CA 1
ATOM 2168 C C . ALA B 1 112 ? 9.508 23.734 1.752 1 98.81 112 ALA B C 1
ATOM 2170 O O . ALA B 1 112 ? 9.742 24.188 0.627 1 98.81 112 ALA B O 1
ATOM 2171 N N . ARG B 1 113 ? 9.891 24.344 2.865 1 98.62 113 ARG B N 1
ATOM 2172 C CA . ARG B 1 113 ? 10.641 25.594 2.822 1 98.62 113 ARG B CA 1
ATOM 2173 C C . ARG B 1 113 ? 12 25.406 2.154 1 98.62 113 ARG B C 1
ATOM 2175 O O . ARG B 1 113 ? 12.391 26.188 1.294 1 98.62 113 ARG B O 1
ATOM 2182 N N . THR B 1 114 ? 12.633 24.328 2.553 1 98.31 114 THR B N 1
ATOM 2183 C CA . THR B 1 114 ? 13.961 24.031 2.021 1 98.31 114 THR B CA 1
ATOM 2184 C C . THR B 1 114 ? 13.891 23.766 0.521 1 98.31 114 THR B C 1
ATOM 2186 O O . THR B 1 114 ? 14.805 24.125 -0.223 1 98.31 114 THR B O 1
ATOM 2189 N N . ALA B 1 115 ? 12.828 23.156 0.059 1 98.19 115 ALA B N 1
ATOM 2190 C CA . ALA B 1 115 ? 12.641 22.797 -1.344 1 98.19 115 ALA B CA 1
ATOM 2191 C C . ALA B 1 115 ? 12.258 24.016 -2.18 1 98.19 115 ALA B C 1
ATOM 2193 O O . ALA B 1 115 ? 12.195 23.938 -3.408 1 98.19 115 ALA B O 1
ATOM 2194 N N . GLY B 1 116 ? 11.922 25.125 -1.51 1 98.19 116 GLY B N 1
ATOM 2195 C CA . GLY B 1 116 ? 11.672 26.359 -2.217 1 98.19 116 GLY B CA 1
ATOM 2196 C C . GLY B 1 116 ? 10.195 26.609 -2.482 1 98.19 116 GLY B C 1
ATOM 2197 O O . GLY B 1 116 ? 9.844 27.5 -3.264 1 98.19 116 GLY B O 1
ATOM 2198 N N . TYR B 1 117 ? 9.359 25.844 -1.899 1 98.75 117 TYR B N 1
ATOM 2199 C CA . TYR B 1 117 ? 7.93 26.094 -2.043 1 98.75 117 TYR B CA 1
ATOM 2200 C C . TYR B 1 117 ? 7.527 27.391 -1.341 1 98.75 117 TYR B C 1
ATOM 2202 O O . TYR B 1 117 ? 8.141 27.781 -0.339 1 98.75 117 TYR B O 1
ATOM 2210 N N . ARG B 1 118 ? 6.414 28.016 -1.799 1 98.69 118 ARG B N 1
ATOM 2211 C CA . ARG B 1 118 ? 5.918 29.25 -1.204 1 98.69 118 ARG B CA 1
ATOM 2212 C C . ARG B 1 118 ? 4.645 29 -0.401 1 98.69 118 ARG B C 1
ATOM 2214 O O . ARG B 1 118 ? 4.27 29.797 0.449 1 98.69 118 ARG B O 1
ATOM 2221 N N . ARG B 1 119 ? 3.977 27.922 -0.719 1 98.81 119 ARG B N 1
ATOM 2222 C CA . ARG B 1 119 ? 2.742 27.547 -0.041 1 98.81 119 ARG B CA 1
ATOM 2223 C C . ARG B 1 119 ? 2.658 26.031 0.146 1 98.81 119 ARG B C 1
ATOM 2225 O O . ARG B 1 119 ? 3.223 25.266 -0.644 1 98.81 119 ARG B O 1
ATOM 2232 N N . VAL B 1 120 ? 1.979 25.641 1.088 1 98.94 120 VAL B N 1
ATOM 2233 C CA . VAL B 1 120 ? 1.61 24.25 1.302 1 98.94 120 VAL B CA 1
ATOM 2234 C C . VAL B 1 120 ? 0.095 24.125 1.447 1 98.94 120 VAL B C 1
ATOM 2236 O O . VAL B 1 120 ? -0.52 24.875 2.223 1 98.94 120 VAL B O 1
ATOM 2239 N N . GLY B 1 121 ? -0.485 23.297 0.645 1 98.88 121 GLY B N 1
ATOM 2240 C CA . GLY B 1 121 ? -1.902 22.984 0.761 1 98.88 121 GLY B CA 1
ATOM 2241 C C . GLY B 1 121 ? -2.172 21.578 1.251 1 98.88 121 GLY B C 1
ATOM 2242 O O . GLY B 1 121 ? -1.283 20.734 1.221 1 98.88 121 GLY B O 1
ATOM 2243 N N . LEU B 1 122 ? -3.344 21.391 1.749 1 98.75 122 LEU B N 1
ATOM 2244 C CA . LEU B 1 122 ? -3.805 20.047 2.109 1 98.75 122 LEU B CA 1
ATOM 2245 C C . LEU B 1 122 ? -5.32 19.953 1.991 1 98.75 122 LEU B C 1
ATOM 2247 O O . LEU B 1 122 ? -6.016 20.969 1.94 1 98.75 122 LEU B O 1
ATOM 2251 N N . TRP B 1 123 ? -5.762 18.75 1.807 1 98.62 123 TRP B N 1
ATOM 2252 C CA . TRP B 1 123 ? -7.184 18.422 1.817 1 98.62 123 TRP B CA 1
ATOM 2253 C C . TRP B 1 123 ? -7.504 17.422 2.924 1 98.62 123 TRP B C 1
ATOM 2255 O O . TRP B 1 123 ? -6.781 16.453 3.113 1 98.62 123 TRP B O 1
ATOM 2265 N N . THR B 1 124 ? -8.438 17.766 3.705 1 98.5 124 THR B N 1
ATOM 2266 C CA . THR B 1 124 ? -8.875 16.906 4.805 1 98.5 124 THR B CA 1
ATOM 2267 C C . THR B 1 124 ? -10.391 16.969 4.969 1 98.5 124 THR B C 1
ATOM 2269 O O . THR B 1 124 ? -11.094 17.5 4.105 1 98.5 124 THR B O 1
ATOM 2272 N N . ASN B 1 125 ? -10.938 16.266 5.965 1 98.5 125 ASN B N 1
ATOM 2273 C CA . ASN B 1 125 ? -12.367 16.312 6.258 1 98.5 125 ASN B CA 1
ATOM 2274 C C . ASN B 1 125 ? -12.641 16.938 7.625 1 98.5 125 ASN B C 1
ATOM 2276 O O . ASN B 1 125 ? -11.836 16.797 8.547 1 98.5 125 ASN B O 1
ATOM 2280 N N . ASP B 1 126 ? -13.797 17.516 7.766 1 97.69 126 ASP B N 1
ATOM 2281 C CA . ASP B 1 126 ? -14.133 18.281 8.961 1 97.69 126 ASP B CA 1
ATOM 2282 C C . ASP B 1 126 ? -14.203 17.375 10.195 1 97.69 126 ASP B C 1
ATOM 2284 O O . ASP B 1 126 ? -13.93 17.812 11.312 1 97.69 126 ASP B O 1
ATOM 2288 N N . VAL B 1 127 ? -14.508 16.078 10.062 1 97.56 127 VAL B N 1
ATOM 2289 C CA . VAL B 1 127 ? -14.68 15.156 11.18 1 97.56 127 VAL B CA 1
ATOM 2290 C C . VAL B 1 127 ? -13.32 14.82 11.781 1 97.56 127 VAL B C 1
ATOM 2292 O O . VAL B 1 127 ? -13.242 14.336 12.914 1 97.56 127 VAL B O 1
ATOM 2295 N N . LEU B 1 128 ? -12.25 15.078 11.031 1 97.19 128 LEU B N 1
ATOM 2296 C CA . LEU B 1 128 ? -10.898 14.789 11.508 1 97.19 128 LEU B CA 1
ATOM 2297 C C . LEU B 1 128 ? -10.367 15.93 12.359 1 97.19 128 LEU B C 1
ATOM 2299 O O . LEU B 1 128 ? -9.367 16.562 12.008 1 97.19 128 LEU B O 1
ATOM 2303 N N . THR B 1 129 ? -10.898 16.062 13.547 1 96.5 129 THR B N 1
ATOM 2304 C CA . THR B 1 129 ? -10.727 17.219 14.414 1 96.5 129 THR B CA 1
ATOM 2305 C C . THR B 1 129 ? -9.297 17.297 14.93 1 96.5 129 THR B C 1
ATOM 2307 O O . THR B 1 129 ? -8.703 18.391 14.992 1 96.5 129 THR B O 1
ATOM 2310 N N . SER B 1 130 ? -8.75 16.172 15.336 1 95.44 130 SER B N 1
ATOM 2311 C CA . SER B 1 130 ? -7.395 16.172 15.875 1 95.44 130 SER B CA 1
ATOM 2312 C C . SER B 1 130 ? -6.387 16.656 14.844 1 95.44 130 SER B C 1
ATOM 2314 O O . SER B 1 130 ? -5.516 17.469 15.156 1 95.44 130 SER B O 1
ATOM 2316 N N . ALA B 1 131 ? -6.504 16.141 13.617 1 95.88 131 ALA B N 1
ATOM 2317 C CA . ALA B 1 131 ? -5.613 16.578 12.539 1 95.88 131 ALA B CA 1
ATOM 2318 C C . ALA B 1 131 ? -5.789 18.062 12.242 1 95.88 131 ALA B C 1
ATOM 2320 O O . ALA B 1 131 ? -4.809 18.797 12.086 1 95.88 131 ALA B O 1
ATOM 2321 N N . ARG B 1 132 ? -7.02 18.531 12.211 1 97.75 132 ARG B N 1
ATOM 2322 C CA . ARG B 1 132 ? -7.305 19.938 11.938 1 97.75 132 ARG B CA 1
ATOM 2323 C C . ARG B 1 132 ? -6.676 20.844 12.984 1 97.75 132 ARG B C 1
ATOM 2325 O O . ARG B 1 132 ? -6.16 21.906 12.656 1 97.75 132 ARG B O 1
ATOM 2332 N N . LYS B 1 133 ? -6.73 20.391 14.188 1 97.44 133 LYS B N 1
ATOM 2333 C CA . LYS B 1 133 ? -6.121 21.188 15.258 1 97.44 133 LYS B CA 1
ATOM 2334 C C . LYS B 1 133 ? -4.617 21.328 15.047 1 97.44 133 LYS B C 1
ATOM 2336 O O . LYS B 1 133 ? -4.043 22.391 15.305 1 97.44 133 LYS B O 1
ATOM 2341 N N . ILE B 1 134 ? -4.004 20.281 14.633 1 97.62 134 ILE B N 1
ATOM 2342 C CA . ILE B 1 134 ? -2.574 20.312 14.352 1 97.62 134 ILE B CA 1
ATOM 2343 C C . ILE B 1 134 ? -2.295 21.281 13.211 1 97.62 134 ILE B C 1
ATOM 2345 O O . ILE B 1 134 ? -1.359 22.094 13.297 1 97.62 134 ILE B O 1
ATOM 2349 N N . TYR B 1 135 ? -3.125 21.234 12.102 1 98.44 135 TYR B N 1
ATOM 2350 C CA . TYR B 1 135 ? -2.941 22.125 10.961 1 98.44 135 TYR B CA 1
ATOM 2351 C C . TYR B 1 135 ? -3.148 23.578 11.367 1 98.44 135 TYR B C 1
ATOM 2353 O O . TYR B 1 135 ? -2.359 24.453 10.992 1 98.44 135 TYR B O 1
ATOM 2361 N N . GLN B 1 136 ? -4.191 23.781 12.133 1 98.12 136 GLN B N 1
ATOM 2362 C CA . GLN B 1 136 ? -4.488 25.141 12.602 1 98.12 136 GLN B CA 1
ATOM 2363 C C . GLN B 1 136 ? -3.355 25.688 13.469 1 98.12 136 GLN B C 1
ATOM 2365 O O . GLN B 1 136 ? -2.941 26.828 13.305 1 98.12 136 GLN B O 1
ATOM 2370 N N . ALA B 1 137 ? -2.896 24.891 14.344 1 98 137 ALA B N 1
ATOM 2371 C CA . ALA B 1 137 ? -1.804 25.297 15.219 1 98 137 ALA B CA 1
ATOM 2372 C C . ALA B 1 137 ? -0.547 25.625 14.422 1 98 137 ALA B C 1
ATOM 2374 O O . ALA B 1 137 ? 0.244 26.484 14.82 1 98 137 ALA B O 1
ATOM 2375 N N . ALA B 1 138 ? -0.388 24.984 13.312 1 98.25 138 ALA B N 1
ATOM 2376 C CA . ALA B 1 138 ? 0.777 25.203 12.461 1 98.25 138 ALA B CA 1
ATOM 2377 C C . ALA B 1 138 ? 0.606 26.453 11.602 1 98.25 138 ALA B C 1
ATOM 2379 O O . ALA B 1 138 ? 1.545 26.875 10.93 1 98.25 138 ALA B O 1
ATOM 2380 N N . GLY B 1 139 ? -0.594 26.953 11.539 1 98.62 139 GLY B N 1
ATOM 2381 C CA . GLY B 1 139 ? -0.804 28.219 10.852 1 98.62 139 GLY B CA 1
ATOM 2382 C C . GLY B 1 139 ? -1.603 28.078 9.57 1 98.62 139 GLY B C 1
ATOM 2383 O O . GLY B 1 139 ? -1.802 29.047 8.844 1 98.62 139 GLY B O 1
ATOM 2384 N N . PHE B 1 140 ? -2.131 26.875 9.297 1 98.88 140 PHE B N 1
ATOM 2385 C CA . PHE B 1 140 ? -2.967 26.688 8.109 1 98.88 140 PHE B CA 1
ATOM 2386 C C . PHE B 1 140 ? -4.285 27.438 8.266 1 98.88 140 PHE B C 1
ATOM 2388 O O . PHE B 1 140 ? -4.84 27.516 9.359 1 98.88 140 PHE B O 1
ATOM 2395 N N . ARG B 1 141 ? -4.773 27.859 7.109 1 98.69 141 ARG B N 1
ATOM 2396 C CA . ARG B 1 141 ? -6.074 28.516 7.078 1 98.69 141 ARG B CA 1
ATOM 2397 C C . ARG B 1 141 ? -7.039 27.781 6.148 1 98.69 141 ARG B C 1
ATOM 2399 O O . ARG B 1 141 ? -6.645 27.328 5.074 1 98.69 141 ARG B O 1
ATOM 2406 N N . LEU B 1 142 ? -8.242 27.703 6.539 1 98.56 142 LEU B N 1
ATOM 2407 C CA . LEU B 1 142 ? -9.289 27.109 5.715 1 98.56 142 LEU B CA 1
ATOM 2408 C C . LEU B 1 142 ? -9.648 28.031 4.551 1 98.56 142 LEU B C 1
ATOM 2410 O O . LEU B 1 142 ? -9.969 29.203 4.758 1 98.56 142 LEU B O 1
ATOM 2414 N N . VAL B 1 143 ? -9.609 27.484 3.381 1 98.44 143 VAL B N 1
ATOM 2415 C CA . VAL B 1 143 ? -9.828 28.375 2.256 1 98.44 143 VAL B CA 1
ATOM 2416 C C . VAL B 1 143 ? -11.062 27.922 1.47 1 98.44 143 VAL B C 1
ATOM 2418 O O . VAL B 1 143 ? -11.617 28.703 0.683 1 98.44 143 VAL B O 1
ATOM 2421 N N . GLU B 1 144 ? -11.445 26.688 1.631 1 98.38 144 GLU B N 1
ATOM 2422 C CA . GLU B 1 144 ? -12.609 26.141 0.925 1 98.38 144 GLU B CA 1
ATOM 2423 C C . GLU B 1 144 ? -13.164 24.922 1.638 1 98.38 144 GLU B C 1
ATOM 2425 O O . GLU B 1 144 ? -12.414 24.156 2.24 1 98.38 144 GLU B O 1
ATOM 2430 N N . GLN B 1 145 ? -14.414 24.75 1.664 1 98.19 145 GLN B N 1
ATOM 2431 C CA . GLN B 1 145 ? -15.039 23.531 2.158 1 98.19 145 GLN B CA 1
ATOM 2432 C C . GLN B 1 145 ? -16.219 23.125 1.283 1 98.19 145 GLN B C 1
ATOM 2434 O O . GLN B 1 145 ? -16.953 23.984 0.787 1 98.19 145 GLN B O 1
ATOM 2439 N N . GLU B 1 146 ? -16.359 21.891 1.044 1 98.38 146 GLU B N 1
ATOM 2440 C CA . GLU B 1 146 ? -17.438 21.375 0.199 1 98.38 146 GLU B CA 1
ATOM 2441 C C . GLU B 1 146 ? -17.906 20.016 0.68 1 98.38 146 GLU B C 1
ATOM 2443 O O . GLU B 1 146 ? -17.094 19.172 1.073 1 98.38 146 GLU B O 1
ATOM 2448 N N . ARG B 1 147 ? -19.266 19.766 0.551 1 98.06 147 ARG B N 1
ATOM 2449 C CA . ARG B 1 147 ? -19.812 18.453 0.872 1 98.06 147 ARG B CA 1
ATOM 2450 C C . ARG B 1 147 ? -19.516 17.453 -0.237 1 98.06 147 ARG B C 1
ATOM 2452 O O . ARG B 1 147 ? -19.453 17.812 -1.412 1 98.06 147 ARG B O 1
ATOM 2459 N N . HIS B 1 148 ? -19.234 16.25 0.149 1 98.25 148 HIS B N 1
ATOM 2460 C CA . HIS B 1 148 ? -19.062 15.156 -0.801 1 98.25 148 HIS B CA 1
ATOM 2461 C C . HIS B 1 148 ? -19.438 13.82 -0.176 1 98.25 148 HIS B C 1
ATOM 2463 O O . HIS B 1 148 ? -19.641 13.727 1.037 1 98.25 148 HIS B O 1
ATOM 2469 N N . HIS B 1 149 ? -19.781 12.859 -0.973 1 98.19 149 HIS B N 1
ATOM 2470 C CA . HIS B 1 149 ? -20 11.492 -0.525 1 98.19 149 HIS B CA 1
ATOM 2471 C C . HIS B 1 149 ? -18.828 10.594 -0.886 1 98.19 149 HIS B C 1
ATOM 2473 O O . HIS B 1 149 ? -18.609 10.297 -2.062 1 98.19 149 HIS B O 1
ATOM 2479 N N . SER B 1 150 ? -18.078 10.289 0.167 1 97.5 150 SER B N 1
ATOM 2480 C CA . SER B 1 150 ? -16.922 9.43 -0.013 1 97.5 150 SER B CA 1
ATOM 2481 C C . SER B 1 150 ? -16.719 8.5 1.181 1 97.5 150 SER B C 1
ATOM 2483 O O . SER B 1 150 ? -17.188 8.789 2.285 1 97.5 150 SER B O 1
ATOM 2485 N N . PHE B 1 151 ? -16.125 7.344 0.856 1 97.94 151 PHE B N 1
ATOM 2486 C CA . PHE B 1 151 ? -15.695 6.398 1.884 1 97.94 151 PHE B CA 1
ATOM 2487 C C . PHE B 1 151 ? -16.906 5.836 2.633 1 97.94 151 PHE B C 1
ATOM 2489 O O . PHE B 1 151 ? -16.812 5.523 3.82 1 97.94 151 PHE B O 1
ATOM 2496 N N . GLY B 1 152 ? -18.031 5.859 2.01 1 97.44 152 GLY B N 1
ATOM 2497 C CA . GLY B 1 152 ? -19.25 5.289 2.559 1 97.44 152 GLY B CA 1
ATOM 2498 C C . GLY B 1 152 ? -20.047 6.273 3.402 1 97.44 152 GLY B C 1
ATOM 2499 O O . GLY B 1 152 ? -21 5.891 4.07 1 97.44 152 GLY B O 1
ATOM 2500 N N . HIS B 1 153 ? -19.609 7.562 3.371 1 98.44 153 HIS B N 1
ATOM 2501 C CA . HIS B 1 153 ? -20.234 8.547 4.25 1 98.44 153 HIS B CA 1
ATOM 2502 C C . HIS B 1 153 ? -20.391 9.891 3.543 1 98.44 153 HIS B C 1
ATOM 2504 O O . HIS B 1 153 ? -19.703 10.164 2.553 1 98.44 153 HIS B O 1
ATOM 2510 N N . ASP B 1 154 ? -21.328 10.602 3.979 1 98.38 154 ASP B N 1
ATOM 2511 C CA . ASP B 1 154 ? -21.391 12.023 3.631 1 98.38 154 ASP B CA 1
ATOM 2512 C C . ASP B 1 154 ? -20.406 12.836 4.473 1 98.38 154 ASP B C 1
ATOM 2514 O O . ASP B 1 154 ? -20.469 12.805 5.703 1 98.38 154 ASP B O 1
ATOM 2518 N N . LEU B 1 155 ? -19.562 13.531 3.805 1 98.5 155 LEU B N 1
ATOM 2519 C CA . LEU B 1 155 ? -18.484 14.258 4.484 1 98.5 155 LEU B CA 1
ATOM 2520 C C . LEU B 1 155 ? -18.406 15.695 3.988 1 98.5 155 LEU B C 1
ATOM 2522 O O . LEU B 1 155 ? -19.031 16.047 2.986 1 98.5 155 LEU B O 1
ATOM 2526 N N . THR B 1 156 ? -17.75 16.516 4.73 1 98.69 156 THR B N 1
ATOM 2527 C CA . THR B 1 156 ? -17.375 17.844 4.297 1 98.69 156 THR B CA 1
ATOM 2528 C C . THR B 1 156 ? -15.859 17.953 4.117 1 98.69 156 THR B C 1
ATOM 2530 O O . THR B 1 156 ? -15.109 17.953 5.098 1 98.69 156 THR B O 1
ATOM 2533 N N . GLY B 1 157 ? -15.516 18 2.842 1 98.56 157 GLY B N 1
ATOM 2534 C CA . GLY B 1 157 ? -14.109 18.203 2.523 1 98.56 157 GLY B CA 1
ATOM 2535 C C . GLY B 1 157 ? -13.648 19.641 2.73 1 98.56 157 GLY B C 1
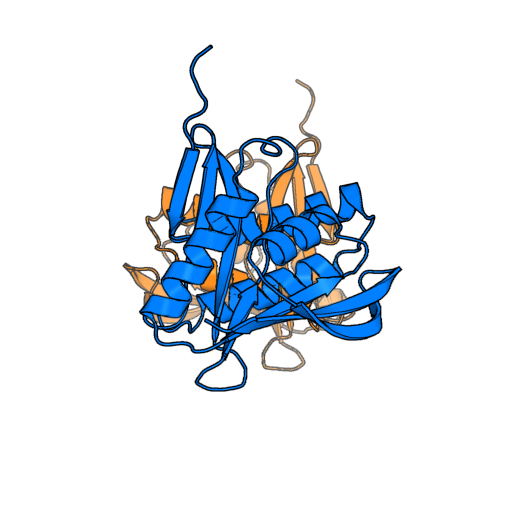ATOM 2536 O O . GLY B 1 157 ? -14.414 20.578 2.51 1 98.56 157 GLY B O 1
ATOM 2537 N N . GLN B 1 158 ? -12.43 19.766 3.205 1 98.75 158 GLN B N 1
ATOM 2538 C CA . GLN B 1 158 ? -11.852 21.078 3.49 1 98.75 158 GLN B CA 1
ATOM 2539 C C . GLN B 1 158 ? -10.477 21.219 2.844 1 98.75 158 GLN B C 1
ATOM 2541 O O . GLN B 1 158 ? -9.641 20.312 2.938 1 98.75 158 GLN B O 1
ATOM 2546 N N . ASN B 1 159 ? -10.258 22.297 2.174 1 98.69 159 ASN B N 1
ATOM 2547 C CA . ASN B 1 159 ? -8.938 22.688 1.696 1 98.69 159 ASN B CA 1
ATOM 2548 C C . ASN B 1 159 ? -8.305 23.75 2.596 1 98.69 159 ASN B C 1
ATOM 2550 O O . ASN B 1 159 ? -8.938 24.766 2.898 1 98.69 159 ASN B O 1
ATOM 2554 N N . TRP B 1 160 ? -7.125 23.469 3.059 1 98.81 160 TRP B N 1
ATOM 2555 C CA . TRP B 1 160 ? -6.352 24.375 3.902 1 98.81 160 TRP B CA 1
ATOM 2556 C C . TRP B 1 160 ? -5.055 24.781 3.217 1 98.81 160 TRP B C 1
ATOM 2558 O O . TRP B 1 160 ? -4.488 24.016 2.436 1 98.81 160 TRP B O 1
ATOM 2568 N N . VAL B 1 161 ? -4.617 26.016 3.512 1 98.81 161 VAL B N 1
ATOM 2569 C CA . VAL B 1 161 ? -3.381 26.5 2.896 1 98.81 161 VAL B CA 1
ATOM 2570 C C . VAL B 1 161 ? -2.537 27.234 3.934 1 98.81 161 VAL B C 1
ATOM 2572 O O . VAL B 1 161 ? -3.074 27.859 4.848 1 98.81 161 VAL B O 1
ATOM 2575 N N . LEU B 1 162 ? -1.271 27.141 3.822 1 98.88 162 LEU B N 1
ATOM 2576 C CA . LEU B 1 162 ? -0.275 27.844 4.617 1 98.88 162 LEU B CA 1
ATOM 2577 C C . LEU B 1 162 ? 0.737 28.547 3.719 1 98.88 162 LEU B C 1
ATOM 2579 O O . LEU B 1 162 ? 1.331 27.922 2.838 1 98.88 162 LEU B O 1
ATOM 2583 N N . ASP B 1 163 ? 0.885 29.828 3.887 1 98.62 163 ASP B N 1
ATOM 2584 C CA . ASP B 1 163 ? 1.979 30.547 3.238 1 98.62 163 ASP B CA 1
ATOM 2585 C C . ASP B 1 163 ? 3.293 30.344 3.988 1 98.62 163 ASP B C 1
ATOM 2587 O O . ASP B 1 163 ? 3.336 30.438 5.215 1 98.62 163 ASP B O 1
ATOM 2591 N N . LEU B 1 164 ? 4.277 30.047 3.266 1 97.94 164 LEU B N 1
ATOM 2592 C CA . LEU B 1 164 ? 5.559 29.75 3.891 1 97.94 164 LEU B CA 1
ATOM 2593 C C . LEU B 1 164 ? 6.438 31 3.961 1 97.94 164 LEU B C 1
ATOM 2595 O O . LEU B 1 164 ? 6.309 31.891 3.129 1 97.94 164 LEU B O 1
#

Radius of gyration: 21.02 Å; Cα contacts (8 Å, |Δi|>4): 659; chains: 2; bounding box: 42×61×58 Å

Organism: Mycolicibacterium smegmatis (strain ATCC 700084 / mc(2)155) (NCBI:txid246196)

InterPro domains:
  IPR000182 GNAT domain [PF00583] (41-140)
  IPR000182 GNAT domain [PS51186] (6-164)
  IPR016181 Acyl-CoA N-acyltransferase [SSF55729] (8-151)
  IPR050769 N-acetyltransferase, camello-type [PTHR13947] (53-151)

Nearest PDB structures (foldseek):
  1tiq-assembly2_B  TM=8.049E-01  e=8.439E-11  Bacillus subtilis
  2vzy-assembly1_D  TM=7.272E-01  e=4.454E-08  Mycobacterium tuberculosis H37Rv
  2vzz-assembly1_D  TM=7.179E-01  e=9.826E-08  Mycobacterium tuberculosis H37Rv
  2fia-assembly1_A  TM=7.699E-01  e=3.984E-07  Enterococcus faecalis V583
  2wpw-assembly3_C  TM=7.155E-01  e=1.179E-07  Streptomyces clavuligerus

Solvent-accessible surface area (backbone atoms only — not comparable to full-atom values): 17235 Å² total; per-residue (Å²): 124,85,72,80,48,72,48,79,41,69,54,75,52,60,27,40,66,14,43,54,22,15,50,51,13,37,52,42,26,74,75,69,61,36,42,53,59,48,28,27,51,44,26,40,55,52,17,57,46,57,71,66,55,49,76,71,62,27,53,43,34,32,30,23,51,71,84,36,84,34,30,33,34,32,31,34,71,40,98,44,96,44,28,29,27,53,41,75,71,46,60,40,81,91,47,61,92,70,54,55,64,55,53,49,50,49,52,44,51,52,48,40,53,74,51,62,33,46,29,39,31,35,73,50,47,68,85,46,51,70,61,48,51,48,42,45,73,73,58,37,40,81,76,45,72,46,78,44,78,55,37,89,37,81,43,41,37,32,35,31,40,28,80,101,127,85,72,80,48,74,46,79,42,69,53,74,52,60,27,41,66,14,44,54,22,16,50,52,14,37,52,43,25,74,74,68,61,35,42,53,59,49,28,29,51,44,26,40,55,53,17,55,48,58,70,67,56,49,76,72,62,29,52,44,34,30,29,23,52,71,86,36,84,33,30,35,33,31,32,34,72,39,98,43,96,45,28,29,26,52,42,75,73,44,61,39,83,90,48,60,92,70,54,52,64,56,52,48,51,50,54,44,50,53,48,42,52,73,50,62,33,47,30,39,32,35,73,50,47,68,87,47,52,72,60,48,50,48,43,45,74,73,58,37,38,82,76,47,71,46,77,46,78,54,38,87,38,82,46,42,37,32,35,33,40,28,80,102

Foldseek 3Di:
DPPWDKDKDFQDDPPSLVCLLVQQQPVCCVPPVFACQRSVVSNVVSVVCVPDADPLAKTKMFMDTNRHTFWIWIWGDDPDNQEIEIDRTDGHPVCPPVCVLLVRVVVNVVSSVSSRHFKYKYKDWPVPPVNVVSCVVVPKDWDDWDWDDHRNDITIMTMIMDTD/DPDWDKDKDFQDDPPSLVCLLVQQQPVCCVVPVFACQRSVVSNVVSVVCVPDADPLAKTKMFMDTNRHTFWIWIWGQDPDNQEIEIDRTDGHPVCPPVCVLLVRVVVNVVSSVSSRHFKYKYKDWPVPPVNVVSCVVVPKDWDDWDWDDHRNDITIMTMIMDTD

Secondary structure (DSSP, 8-state):
-----EEEEES-STTHHHHHHHHHHHHHHHHH---HHHHHHHHHHHHHHHHH--TTT-EEEEEEETTEEEEEEEEEE-SSTTEEEEEEEEE-GGGTTSSHHHHHHHHHHHHHHHTT-SEEEEEEETT-HHHHHHHHHHT-EEEEEEEEEETTEEEEEEEEEEE-/-----EEEEES-STTHHHHHHHHHHHHHHHHH---HHHHHHHHHHHHHHHHH--TTT-EEEEEEETTEEEEEEEEEE-SSTTEEEEEEEEE-GGGTTSSHHHHHHHHHHHHHHHTT-SEEEEEEETT-HHHHHHHHHHT-EEEEEEEEEETTEEEEEEEEEEE-